Protein AF-0000000069811090 (afdb_homodimer)

pLDDT: mean 81.92, std 14.5, range [36.34, 95.56]

Organism: Juglans regia (NCBI:txid51240)

Structure (mmCIF, N/CA/C/O backbone):
data_AF-0000000069811090-model_v1
#
loop_
_entity.id
_entity.type
_entity.pdbx_description
1 polymer 'Uncharacterized protein LOC109021555'
#
loop_
_atom_site.group_PDB
_atom_site.id
_atom_site.type_symbol
_atom_site.label_atom_id
_atom_site.label_alt_id
_atom_site.label_comp_id
_atom_site.label_asym_id
_atom_site.label_entity_id
_atom_site.label_seq_id
_atom_site.pdbx_PDB_ins_code
_atom_site.Cartn_x
_atom_site.Cartn_y
_atom_site.Cartn_z
_atom_site.occupancy
_atom_site.B_iso_or_equiv
_atom_site.auth_seq_id
_atom_site.auth_comp_id
_atom_site.auth_asym_id
_atom_site.auth_atom_id
_atom_site.pdbx_PDB_model_num
ATOM 1 N N . MET A 1 1 ? 11.273 17.031 17.469 1 37.38 1 MET A N 1
ATOM 2 C CA . MET A 1 1 ? 10.062 16.688 16.719 1 37.38 1 MET A CA 1
ATOM 3 C C . MET A 1 1 ? 9.414 17.938 16.141 1 37.38 1 MET A C 1
ATOM 5 O O . MET A 1 1 ? 8.836 18.75 16.859 1 37.38 1 MET A O 1
ATOM 9 N N . GLY A 1 2 ? 10.078 18.656 15.32 1 42.47 2 GLY A N 1
ATOM 10 C CA . GLY A 1 2 ? 9.57 19.984 15.039 1 42.47 2 GLY A CA 1
ATOM 11 C C . GLY A 1 2 ? 8.422 19.984 14.047 1 42.47 2 GLY A C 1
ATOM 12 O O . GLY A 1 2 ? 8.352 19.109 13.172 1 42.47 2 GLY A O 1
ATOM 13 N N . VAL A 1 3 ? 7.211 20.234 14.508 1 43.16 3 VAL A N 1
ATOM 14 C CA . VAL A 1 3 ? 6.074 20.5 13.633 1 43.16 3 VAL A CA 1
ATOM 15 C C . VAL A 1 3 ? 6.336 21.781 12.836 1 43.16 3 VAL A C 1
ATOM 17 O O . VAL A 1 3 ? 6.633 22.828 13.406 1 43.16 3 VAL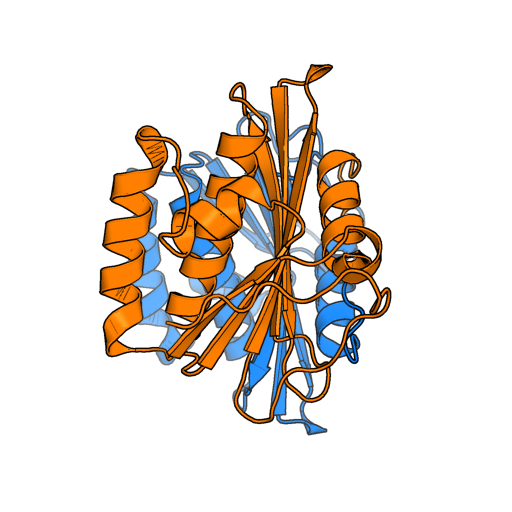 A O 1
ATOM 20 N N . ASN A 1 4 ? 6.867 21.734 11.719 1 48.44 4 ASN A N 1
ATOM 21 C CA . ASN A 1 4 ? 6.977 22.984 10.953 1 48.44 4 ASN A CA 1
ATOM 22 C C . ASN A 1 4 ? 5.738 23.219 10.102 1 48.44 4 ASN A C 1
ATOM 24 O O . ASN A 1 4 ? 5.355 22.359 9.297 1 48.44 4 ASN A O 1
ATOM 28 N N . VAL A 1 5 ? 4.809 24.047 10.516 1 43.69 5 VAL A N 1
ATOM 29 C CA . VAL A 1 5 ? 3.621 24.453 9.766 1 43.69 5 VAL A CA 1
ATOM 30 C C . VAL A 1 5 ? 4.031 25.328 8.578 1 43.69 5 VAL A C 1
ATOM 32 O O . VAL A 1 5 ? 4.641 26.375 8.758 1 43.69 5 VAL A O 1
ATOM 35 N N . LYS A 1 6 ? 4.262 24.734 7.422 1 52.69 6 LYS A N 1
ATOM 36 C CA . LYS A 1 6 ? 4.688 25.562 6.293 1 52.69 6 LYS A CA 1
ATOM 37 C C . LYS A 1 6 ? 3.549 26.453 5.805 1 52.69 6 LYS A C 1
ATOM 39 O O . LYS A 1 6 ? 2.375 26.094 5.926 1 52.69 6 LYS A O 1
ATOM 44 N N . ARG A 1 7 ? 3.818 27.703 5.379 1 49.06 7 ARG A N 1
ATOM 45 C CA . ARG A 1 7 ? 2.949 28.734 4.84 1 49.06 7 ARG A CA 1
ATOM 46 C C . ARG A 1 7 ? 2.367 28.312 3.494 1 49.06 7 ARG A C 1
ATOM 48 O O . ARG A 1 7 ? 2.9 27.438 2.828 1 49.06 7 ARG A O 1
ATOM 55 N N . ARG A 1 8 ? 1.146 28.906 2.984 1 49.28 8 ARG A N 1
ATOM 56 C CA . ARG A 1 8 ? 0.208 28.797 1.871 1 49.28 8 ARG A CA 1
ATOM 57 C C . ARG A 1 8 ? 0.946 28.625 0.547 1 49.28 8 ARG A C 1
ATOM 59 O O . ARG A 1 8 ? 0.328 28.359 -0.487 1 49.28 8 ARG A O 1
ATOM 66 N N . LYS A 1 9 ? 2.076 29.25 0.214 1 49.16 9 LYS A N 1
ATOM 67 C CA . LYS A 1 9 ? 2.48 29.641 -1.133 1 49.16 9 LYS A CA 1
ATOM 68 C C . LYS A 1 9 ? 2.967 28.438 -1.935 1 49.16 9 LYS A C 1
ATOM 70 O O . LYS A 1 9 ? 3.275 28.562 -3.121 1 49.16 9 LYS A O 1
ATOM 75 N N . ASP A 1 10 ? 3.34 27.359 -1.331 1 54.03 10 ASP A N 1
ATOM 76 C CA . ASP A 1 10 ? 4.055 26.438 -2.207 1 54.03 10 ASP A CA 1
ATOM 77 C C . ASP A 1 10 ? 3.125 25.359 -2.74 1 54.03 10 ASP A C 1
ATOM 79 O O . ASP A 1 10 ? 2.881 24.344 -2.066 1 54.03 10 ASP A O 1
ATOM 83 N N . THR A 1 11 ? 2.35 25.672 -3.852 1 64.94 11 THR A N 1
ATOM 84 C CA . THR A 1 11 ? 1.3 24.891 -4.496 1 64.94 11 THR A CA 1
ATOM 85 C C . THR A 1 11 ? 1.876 23.609 -5.113 1 64.94 11 THR A C 1
ATOM 87 O O . THR A 1 11 ? 1.133 22.688 -5.441 1 64.94 11 THR A O 1
ATOM 90 N N . LYS A 1 12 ? 3.307 23.469 -5.324 1 75.5 12 LYS A N 1
ATOM 91 C CA . LYS A 1 12 ? 3.879 22.297 -5.98 1 75.5 12 LYS A CA 1
ATOM 92 C C . LYS A 1 12 ? 4.691 21.453 -4.996 1 75.5 12 LYS A C 1
ATOM 94 O O . LYS A 1 12 ? 5.238 21.984 -4.027 1 75.5 12 LYS A O 1
ATOM 99 N N . TRP A 1 13 ? 4.676 20.219 -5.125 1 82.31 13 TRP A N 1
ATOM 100 C CA . TRP A 1 13 ? 5.469 19.312 -4.301 1 82.31 13 TRP A CA 1
ATOM 101 C C . TRP A 1 13 ? 6.945 19.688 -4.355 1 82.31 13 TRP A C 1
ATOM 103 O O . TRP A 1 13 ? 7.492 19.938 -5.434 1 82.31 13 TRP A O 1
ATOM 113 N N . LYS A 1 14 ? 7.625 19.734 -3.213 1 85.94 14 LYS A N 1
ATOM 114 C CA . LYS A 1 14 ? 9.062 19.953 -3.109 1 85.94 14 LYS A CA 1
ATOM 115 C C . LYS A 1 14 ? 9.773 18.734 -2.535 1 85.94 14 LYS A C 1
ATOM 117 O O . LYS A 1 14 ? 9.336 18.172 -1.53 1 85.94 14 LYS A O 1
ATOM 122 N N . PRO A 1 15 ? 10.867 18.344 -3.229 1 89.31 15 PRO A N 1
ATOM 123 C CA . PRO A 1 15 ? 11.609 17.203 -2.674 1 89.31 15 PRO A CA 1
ATOM 124 C C . PRO A 1 15 ? 12.148 17.484 -1.274 1 89.31 15 PRO A C 1
ATOM 126 O O . PRO A 1 15 ? 12.516 18.625 -0.964 1 89.31 15 PRO A O 1
ATOM 129 N N . PRO A 1 16 ? 12.141 16.484 -0.476 1 91.56 16 PRO A N 1
ATOM 130 C CA . PRO A 1 16 ? 12.789 16.641 0.831 1 91.56 16 PRO A CA 1
ATOM 131 C C . PRO A 1 16 ? 14.312 16.688 0.736 1 91.56 16 PRO A C 1
ATOM 133 O O . PRO A 1 16 ? 14.867 16.5 -0.349 1 91.56 16 PRO A O 1
ATOM 136 N N . ASP A 1 17 ? 14.969 16.984 1.87 1 91.19 17 ASP A N 1
ATOM 137 C CA . ASP A 1 17 ? 16.422 16.953 1.927 1 91.19 17 ASP A CA 1
ATOM 138 C C . ASP A 1 17 ? 16.953 15.531 1.712 1 91.19 17 ASP A C 1
ATOM 140 O O . ASP A 1 17 ? 16.203 14.555 1.896 1 91.19 17 ASP A O 1
ATOM 144 N N . GLU A 1 18 ? 18.203 15.492 1.24 1 91.25 18 GLU A N 1
ATOM 145 C CA . GLU A 1 18 ? 18.828 14.18 1.081 1 91.25 18 GLU A CA 1
ATOM 146 C C . GLU A 1 18 ? 18.781 13.391 2.385 1 91.25 18 GLU A C 1
ATOM 148 O O . GLU A 1 18 ? 19.047 13.938 3.459 1 91.25 18 GLU A O 1
ATOM 153 N N . GLY A 1 19 ? 18.438 12.117 2.314 1 89.06 19 GLY A N 1
ATOM 154 C CA . GLY A 1 19 ? 18.359 11.266 3.494 1 89.06 19 GLY A CA 1
ATOM 155 C C . GLY A 1 19 ? 17 11.312 4.172 1 89.06 19 GLY A C 1
ATOM 156 O O . GLY A 1 19 ? 16.781 10.648 5.188 1 89.06 19 GLY A O 1
ATOM 157 N N . VAL A 1 20 ? 16.094 12.109 3.561 1 90.81 20 VAL A N 1
ATOM 158 C CA . VAL A 1 20 ? 14.781 12.266 4.164 1 90.81 20 VAL A CA 1
ATOM 159 C C . VAL A 1 20 ? 13.719 11.664 3.248 1 90.81 20 VAL A C 1
ATOM 161 O O . VAL A 1 20 ? 13.766 11.852 2.029 1 90.81 20 VAL A O 1
ATOM 164 N N . THR A 1 21 ? 12.812 10.93 3.812 1 92.81 21 THR A N 1
ATOM 165 C CA . THR A 1 21 ? 11.633 10.445 3.105 1 92.81 21 THR A CA 1
ATOM 166 C C . THR A 1 21 ? 10.438 11.359 3.377 1 92.81 21 THR A C 1
ATOM 168 O O . THR A 1 21 ? 10.148 11.688 4.527 1 92.81 21 THR A O 1
ATOM 171 N N . LYS A 1 22 ? 9.852 11.82 2.283 1 93.56 22 LYS A N 1
ATOM 172 C CA . LYS A 1 22 ? 8.633 12.617 2.418 1 93.56 22 LYS A CA 1
ATOM 173 C C . LYS A 1 22 ? 7.395 11.781 2.115 1 93.56 22 LYS A C 1
ATOM 175 O O . LYS A 1 22 ? 7.301 11.156 1.058 1 93.56 22 LYS A O 1
ATOM 180 N N . VAL A 1 23 ? 6.488 11.75 3.061 1 94.69 23 VAL A N 1
ATOM 181 C CA . VAL A 1 23 ? 5.262 10.969 2.936 1 94.69 23 VAL A CA 1
ATOM 182 C C . VAL A 1 23 ? 4.059 11.906 2.869 1 94.69 23 VAL A C 1
ATOM 184 O O . VAL A 1 23 ? 3.764 12.617 3.834 1 94.69 23 VAL A O 1
ATOM 187 N N . ASN A 1 24 ? 3.346 11.938 1.735 1 95.19 24 ASN A N 1
ATOM 188 C CA . ASN A 1 24 ? 2.094 12.672 1.585 1 95.19 24 ASN A CA 1
ATOM 189 C C . ASN A 1 24 ? 0.884 11.773 1.842 1 95.19 24 ASN A C 1
ATOM 191 O O . ASN A 1 24 ? 0.836 10.641 1.369 1 95.19 24 ASN A O 1
ATOM 195 N N . PHE A 1 25 ? -0.012 12.281 2.613 1 95.44 25 PHE A N 1
ATOM 196 C CA . PHE A 1 25 ? -1.208 11.5 2.898 1 95.44 25 PHE A CA 1
ATOM 197 C C . PHE A 1 25 ? -2.465 12.336 2.689 1 95.44 25 PHE A C 1
ATOM 199 O O . PHE A 1 25 ? -2.434 13.555 2.83 1 95.44 25 PHE A O 1
ATOM 206 N N . ASP A 1 26 ? -3.533 11.734 2.285 1 94.5 26 ASP A N 1
ATOM 207 C CA . ASP A 1 26 ? -4.844 12.344 2.088 1 94.5 26 ASP A CA 1
ATOM 208 C C . ASP A 1 26 ? -5.965 11.336 2.32 1 94.5 26 ASP A C 1
ATOM 210 O O . ASP A 1 26 ? -5.73 10.125 2.293 1 94.5 26 ASP A O 1
ATOM 214 N N . THR A 1 27 ? -7.062 11.883 2.629 1 94.38 27 THR A N 1
ATOM 215 C CA . THR A 1 27 ? -8.242 11.078 2.928 1 94.38 27 THR A CA 1
ATOM 216 C C . THR A 1 27 ? -9.461 11.602 2.17 1 94.38 27 THR A C 1
ATOM 218 O O . THR A 1 27 ? -9.602 12.805 1.968 1 94.38 27 THR A O 1
ATOM 221 N N . ALA A 1 28 ? -10.227 10.688 1.652 1 90.88 28 ALA A N 1
ATOM 222 C CA . ALA A 1 28 ? -11.5 11.031 1.026 1 90.88 28 ALA A CA 1
ATOM 223 C C . ALA A 1 28 ? -12.656 10.289 1.685 1 90.88 28 ALA A C 1
ATOM 225 O O . ALA A 1 28 ? -12.602 9.07 1.851 1 90.88 28 ALA A O 1
ATOM 226 N N . ILE A 1 29 ? -13.625 11.047 2.053 1 88.75 29 ILE A N 1
ATOM 227 C CA . ILE A 1 29 ? -14.781 10.43 2.697 1 88.75 29 ILE A CA 1
ATOM 228 C C . ILE A 1 29 ? -15.922 10.281 1.687 1 88.75 29 ILE A C 1
ATOM 230 O O . ILE A 1 29 ? -16.25 11.234 0.977 1 88.75 29 ILE A O 1
ATOM 234 N N . ASP A 1 30 ? -16.391 9.078 1.606 1 86 30 ASP A N 1
ATOM 235 C CA . ASP A 1 30 ? -17.578 8.742 0.845 1 86 30 ASP A CA 1
ATOM 236 C C . ASP A 1 30 ? -18.766 8.477 1.772 1 86 30 ASP A C 1
ATOM 238 O O . ASP A 1 30 ? -19.094 7.324 2.055 1 86 30 ASP A O 1
ATOM 242 N N . LYS A 1 31 ? -19.453 9.555 2.176 1 85.5 31 LYS A N 1
ATOM 243 C CA . LYS A 1 31 ? -20.5 9.484 3.195 1 85.5 31 LYS A CA 1
ATOM 244 C C . LYS A 1 31 ? -21.672 8.625 2.73 1 85.5 31 LYS A C 1
ATOM 246 O O . LYS A 1 31 ? -22.125 7.742 3.463 1 85.5 31 LYS A O 1
ATOM 251 N N . PRO A 1 32 ? -22.109 8.797 1.478 1 85.56 32 PRO A N 1
ATOM 252 C CA . PRO A 1 32 ? -23.25 7.996 1.031 1 85.56 32 PRO A CA 1
ATOM 253 C C . PRO A 1 32 ? -23 6.496 1.121 1 85.56 32 PRO A C 1
ATOM 255 O O . PRO A 1 32 ? -23.922 5.723 1.399 1 85.56 32 PRO A O 1
ATOM 258 N N . ASN A 1 33 ? -21.797 6.059 0.936 1 86.25 33 ASN A N 1
ATOM 259 C CA . ASN A 1 33 ? -21.484 4.633 0.927 1 86.25 33 ASN A CA 1
ATOM 260 C C . ASN A 1 33 ? -20.797 4.199 2.221 1 86.25 33 ASN A C 1
ATOM 262 O O . ASN A 1 33 ? -20.344 3.062 2.336 1 86.25 33 ASN A O 1
ATOM 266 N N . ASN A 1 34 ? -20.688 5.098 3.172 1 89.19 34 ASN A N 1
ATOM 267 C CA . ASN A 1 34 ? -20.031 4.82 4.449 1 89.19 34 ASN A CA 1
ATOM 268 C C . ASN A 1 34 ? -18.625 4.25 4.254 1 89.19 34 ASN A C 1
ATOM 270 O O . ASN A 1 34 ? -18.297 3.215 4.832 1 89.19 34 ASN A O 1
ATOM 274 N N . LYS A 1 35 ? -17.891 4.98 3.395 1 89.25 35 LYS A N 1
ATOM 275 C CA . LYS A 1 35 ? -16.547 4.531 3.096 1 89.25 35 LYS A CA 1
ATOM 276 C C . LYS A 1 35 ? -15.539 5.676 3.227 1 89.25 35 LYS A C 1
ATOM 278 O O . LYS A 1 35 ? -15.914 6.848 3.17 1 89.25 35 LYS A O 1
ATOM 283 N N . VAL A 1 36 ? -14.359 5.27 3.479 1 91.19 36 VAL A N 1
ATOM 284 C CA . VAL A 1 36 ? -13.25 6.215 3.463 1 91.19 36 VAL A CA 1
ATOM 285 C C . VAL A 1 36 ? -12.125 5.676 2.58 1 91.19 36 VAL A C 1
ATOM 287 O O . VAL A 1 36 ? -11.875 4.469 2.551 1 91.19 36 VAL A O 1
ATOM 290 N N . GLY A 1 37 ? -11.648 6.551 1.816 1 91.56 37 GLY A N 1
ATOM 291 C CA . GLY A 1 37 ? -10.43 6.266 1.075 1 91.56 37 GLY A CA 1
ATOM 292 C C . GLY A 1 37 ? -9.195 6.906 1.685 1 91.56 37 GLY A C 1
ATOM 293 O O . GLY A 1 37 ? -9.258 8.039 2.172 1 91.56 37 GLY A O 1
ATOM 294 N N . LEU A 1 38 ? -8.148 6.117 1.723 1 93.31 38 LEU A N 1
ATOM 295 C CA . LEU A 1 38 ? -6.863 6.656 2.156 1 93.31 38 LEU A CA 1
ATOM 296 C C . LEU A 1 38 ? -5.84 6.602 1.025 1 93.31 38 LEU A C 1
ATOM 298 O O . LEU A 1 38 ? -5.797 5.629 0.268 1 93.31 38 LEU A O 1
ATOM 302 N N . GLY A 1 39 ? -5.051 7.621 0.899 1 92.94 39 GLY A N 1
ATOM 303 C CA . GLY A 1 39 ? -3.939 7.703 -0.033 1 92.94 39 GLY A CA 1
ATOM 304 C C . GLY A 1 39 ? -2.641 8.125 0.624 1 92.94 39 GLY A C 1
ATOM 305 O O . GLY A 1 39 ? -2.602 9.125 1.349 1 92.94 39 GLY A O 1
ATOM 306 N N . ILE A 1 40 ? -1.632 7.371 0.437 1 94 40 ILE A N 1
ATOM 307 C CA . ILE A 1 40 ? -0.308 7.621 0.998 1 94 40 ILE A CA 1
ATOM 308 C C . ILE A 1 40 ? 0.752 7.445 -0.087 1 94 40 ILE A C 1
ATOM 310 O O . ILE A 1 40 ? 0.744 6.457 -0.821 1 94 40 ILE A O 1
ATOM 314 N N . VAL A 1 41 ? 1.615 8.43 -0.213 1 93 41 VAL A N 1
ATOM 315 C CA . VAL A 1 41 ? 2.695 8.359 -1.191 1 93 41 VAL A CA 1
ATOM 316 C C . VAL A 1 41 ? 4.012 8.766 -0.536 1 93 41 VAL A C 1
ATOM 318 O O . VAL A 1 41 ? 4.105 9.828 0.079 1 93 41 VAL A O 1
ATOM 321 N N . ALA A 1 42 ? 4.984 7.953 -0.649 1 92.88 42 ALA A N 1
ATOM 322 C CA . ALA A 1 42 ? 6.309 8.242 -0.103 1 92.88 42 ALA A CA 1
ATOM 323 C C . ALA A 1 42 ? 7.348 8.359 -1.217 1 92.88 42 ALA A C 1
ATOM 325 O O . ALA A 1 42 ? 7.449 7.48 -2.076 1 92.88 42 ALA A O 1
ATOM 326 N N . ARG A 1 43 ? 8.102 9.453 -1.129 1 91.25 43 ARG A N 1
ATOM 327 C CA . ARG A 1 43 ? 9.156 9.695 -2.111 1 91.25 43 ARG A CA 1
ATOM 328 C C . ARG A 1 43 ? 10.445 10.148 -1.432 1 91.25 43 ARG A C 1
ATOM 330 O O . ARG A 1 43 ? 10.406 10.742 -0.353 1 91.25 43 ARG A O 1
ATOM 337 N N . ASN A 1 44 ? 11.516 9.852 -2.133 1 90.12 44 ASN A N 1
ATOM 338 C CA . ASN A 1 44 ? 12.805 10.297 -1.607 1 90.12 44 AS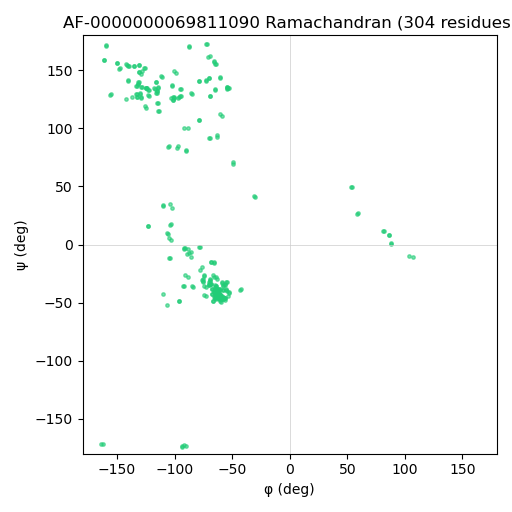N A CA 1
ATOM 339 C C . ASN A 1 44 ? 13.203 11.648 -2.184 1 90.12 44 ASN A C 1
ATOM 341 O O . ASN A 1 44 ? 12.406 12.305 -2.848 1 90.12 44 ASN A O 1
ATOM 345 N N . TYR A 1 45 ? 14.445 12.07 -1.853 1 90 45 TYR A N 1
ATOM 346 C CA . TYR A 1 45 ? 14.914 13.406 -2.195 1 90 45 TYR A CA 1
ATOM 347 C C . TYR A 1 45 ? 15.094 13.555 -3.701 1 90 45 TYR A C 1
ATOM 349 O O . TYR A 1 45 ? 15.164 14.672 -4.219 1 90 45 TYR A O 1
ATOM 357 N N . LYS A 1 46 ? 15.125 12.477 -4.438 1 88.19 46 LYS A N 1
ATOM 358 C CA . LYS A 1 46 ? 15.227 12.531 -5.895 1 88.19 46 LYS A CA 1
ATOM 359 C C . LYS A 1 46 ? 13.844 12.523 -6.543 1 88.19 46 LYS A C 1
ATOM 361 O O . LYS A 1 46 ? 13.727 12.586 -7.766 1 88.19 46 LYS A O 1
ATOM 366 N N . GLY A 1 47 ? 12.836 12.406 -5.727 1 87.75 47 GLY A N 1
ATOM 367 C CA . GLY A 1 47 ? 11.477 12.336 -6.234 1 87.75 47 GLY A CA 1
ATOM 368 C C . GLY A 1 47 ? 11.055 10.93 -6.613 1 87.75 47 GLY A C 1
ATOM 369 O O . GLY A 1 47 ? 9.984 10.742 -7.207 1 87.75 47 GLY A O 1
ATOM 370 N N . GLU A 1 48 ? 11.867 9.945 -6.297 1 86.81 48 GLU A N 1
ATOM 371 C CA . GLU A 1 48 ? 11.562 8.555 -6.625 1 86.81 48 GLU A CA 1
ATOM 372 C C . GLU A 1 48 ? 10.555 7.965 -5.637 1 86.81 48 GLU A C 1
ATOM 374 O O . GLU A 1 48 ? 10.633 8.227 -4.434 1 86.81 48 GLU A O 1
ATOM 379 N N . LEU A 1 49 ? 9.68 7.195 -6.199 1 88.94 49 LEU A N 1
ATOM 380 C CA . LEU A 1 49 ? 8.68 6.531 -5.371 1 88.94 49 LEU A CA 1
ATOM 381 C C . LEU A 1 49 ? 9.32 5.461 -4.496 1 88.94 49 LEU A C 1
ATOM 383 O O . LEU A 1 49 ? 10.062 4.609 -4.992 1 88.94 49 LEU A O 1
ATOM 387 N N . LEU A 1 50 ? 9.039 5.566 -3.299 1 89.5 50 LEU A N 1
ATOM 388 C CA . LEU A 1 50 ? 9.414 4.492 -2.383 1 89.5 50 LEU A CA 1
ATOM 389 C C . LEU A 1 50 ? 8.25 3.533 -2.164 1 89.5 50 LEU A C 1
ATOM 391 O O . LEU A 1 50 ? 8.406 2.318 -2.312 1 89.5 50 LEU A O 1
ATOM 395 N N . PHE A 1 51 ? 7.086 4.082 -1.879 1 90.5 51 PHE A N 1
ATOM 396 C CA . PHE A 1 51 ? 5.867 3.283 -1.829 1 90.5 51 PHE A CA 1
ATOM 397 C C . PHE A 1 51 ? 4.633 4.172 -1.933 1 90.5 51 PHE A C 1
ATOM 399 O O . PHE A 1 51 ? 4.707 5.379 -1.684 1 90.5 51 PHE A O 1
ATOM 406 N N . SER A 1 52 ? 3.574 3.621 -2.301 1 91.44 52 SER A N 1
ATOM 407 C CA . SER A 1 52 ? 2.248 4.23 -2.262 1 91.44 52 SER A CA 1
ATOM 408 C C . SER A 1 52 ? 1.189 3.221 -1.833 1 91.44 52 SER A C 1
ATOM 410 O O . SER A 1 52 ? 1.288 2.035 -2.154 1 91.44 52 SER A O 1
ATOM 412 N N . LEU A 1 53 ? 0.342 3.67 -1.098 1 91.44 53 LEU A N 1
ATOM 413 C CA . LEU A 1 53 ? -0.782 2.863 -0.634 1 91.44 53 LEU A CA 1
ATOM 414 C C . LEU A 1 53 ? -2.102 3.594 -0.857 1 91.44 53 LEU A C 1
ATOM 416 O O . LEU A 1 53 ? -2.205 4.793 -0.6 1 91.44 53 LEU A O 1
ATOM 420 N N . CYS A 1 54 ? -2.979 2.93 -1.428 1 91.06 54 CYS A N 1
ATOM 421 C CA . CYS A 1 54 ? -4.371 3.361 -1.516 1 91.06 54 CYS A CA 1
ATOM 422 C C . CYS A 1 54 ? -5.309 2.293 -0.966 1 91.06 54 CYS A C 1
ATOM 424 O O . CYS A 1 54 ? -5.121 1.103 -1.228 1 91.06 54 CYS A O 1
ATOM 426 N N . ALA A 1 55 ? -6.246 2.721 -0.178 1 90.44 55 ALA A N 1
ATOM 427 C CA . ALA A 1 55 ? -7.16 1.747 0.415 1 90.44 55 ALA A CA 1
ATOM 428 C C . ALA A 1 55 ? -8.555 2.344 0.606 1 90.44 55 ALA A C 1
ATOM 430 O O . ALA A 1 55 ? -8.703 3.564 0.699 1 90.44 55 ALA A O 1
ATOM 431 N N . SER A 1 56 ? -9.492 1.509 0.562 1 89.44 56 SER A N 1
ATOM 432 C CA . SER A 1 56 ? -10.875 1.847 0.878 1 89.44 56 SER A CA 1
ATOM 433 C C . SER A 1 56 ? -11.422 0.964 1.996 1 89.44 56 SER A C 1
ATOM 435 O O . SER A 1 56 ? -11.203 -0.25 1.997 1 89.44 56 SER A O 1
ATOM 437 N N . LYS A 1 57 ? -12.078 1.606 2.977 1 86.56 57 LYS A N 1
ATOM 438 C CA . LYS A 1 57 ? -12.633 0.87 4.109 1 86.56 57 LYS A CA 1
ATOM 439 C C . LYS A 1 57 ? -14 1.417 4.508 1 86.56 57 LYS A C 1
ATOM 441 O O . LYS 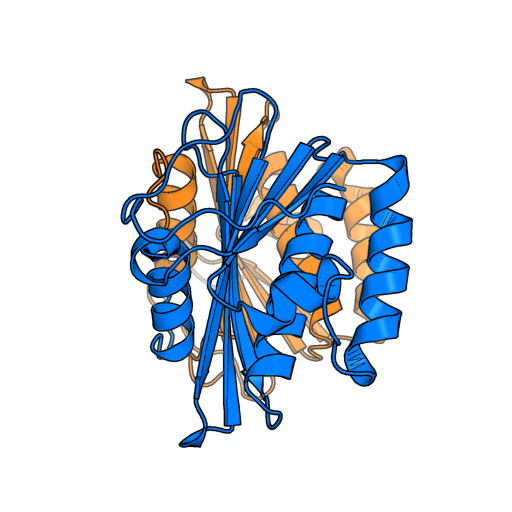A 1 57 ? -14.312 2.578 4.238 1 86.56 57 LYS A O 1
ATOM 446 N N . MET A 1 58 ? -14.688 0.5 5.07 1 88.06 58 MET A N 1
ATOM 447 C CA . MET A 1 58 ? -15.914 0.983 5.688 1 88.06 58 MET A CA 1
ATOM 448 C C . MET A 1 58 ? -15.609 1.927 6.848 1 88.06 58 MET A C 1
ATOM 450 O O . MET A 1 58 ? -14.68 1.687 7.621 1 88.06 58 MET A O 1
ATOM 454 N N . PHE A 1 59 ? -16.328 3.037 6.828 1 90.5 59 PHE A N 1
ATOM 455 C CA . PHE A 1 59 ? -16.047 4.066 7.816 1 90.5 59 PHE A CA 1
ATOM 456 C C . PHE A 1 59 ? -17.281 4.938 8.062 1 90.5 59 PHE A C 1
ATOM 458 O O . PHE A 1 59 ? -17.938 5.367 7.117 1 90.5 59 PHE A O 1
ATOM 465 N N . SER A 1 60 ? -17.625 5.109 9.375 1 88.56 60 SER A N 1
ATOM 466 C CA . SER A 1 60 ? -18.781 5.934 9.727 1 88.56 60 SER A CA 1
ATOM 467 C C . SER A 1 60 ? -18.391 7.059 10.672 1 88.56 60 SER A C 1
ATOM 469 O O . SER A 1 60 ? -19.25 7.719 11.25 1 88.56 60 SER A O 1
ATOM 471 N N . GLY A 1 61 ? -17.156 7.426 10.852 1 87.38 61 GLY A N 1
ATOM 472 C CA . GLY A 1 61 ? -16.719 8.477 11.75 1 87.38 61 GLY A CA 1
ATOM 473 C C . GLY A 1 61 ? -16.625 9.836 11.086 1 87.38 61 GLY A C 1
ATOM 474 O O . GLY A 1 61 ? -17.203 10.047 10.016 1 87.38 61 GLY A O 1
ATOM 475 N N . ASN A 1 62 ? -16.125 10.742 11.742 1 88.19 62 ASN A N 1
ATOM 476 C CA . ASN A 1 62 ? -15.977 12.086 11.203 1 88.19 62 ASN A CA 1
ATOM 477 C C . ASN A 1 62 ? -14.664 12.25 10.445 1 88.19 62 ASN A C 1
ATOM 479 O O . ASN A 1 62 ? -13.828 11.344 10.438 1 88.19 62 ASN A O 1
ATOM 483 N N . SER A 1 63 ? -14.547 13.383 9.758 1 88.62 63 SER A N 1
ATOM 484 C CA . SER A 1 63 ? -13.414 13.641 8.875 1 88.62 63 SER A CA 1
ATOM 485 C C . SER A 1 63 ? -12.102 13.672 9.648 1 88.62 63 SER A C 1
ATOM 487 O O . SER A 1 63 ? -11.086 13.148 9.18 1 88.62 63 SER A O 1
ATOM 489 N N . ASP A 1 64 ? -12.109 14.234 10.867 1 89.69 64 ASP A N 1
ATOM 490 C CA . ASP A 1 64 ? -10.891 14.328 11.664 1 89.69 64 ASP A CA 1
ATOM 491 C C . ASP A 1 64 ? -10.375 12.938 12.031 1 89.69 64 ASP A C 1
ATOM 493 O O . ASP A 1 64 ? -9.164 12.688 11.977 1 89.69 64 ASP A O 1
ATOM 497 N N . LEU A 1 65 ? -11.297 12.156 12.406 1 90.94 65 LEU A N 1
ATOM 498 C CA . LEU A 1 65 ? -10.914 10.789 12.75 1 90.94 65 LEU A CA 1
ATOM 499 C C . LEU A 1 65 ? -10.336 10.07 11.547 1 90.94 65 LEU A C 1
ATOM 501 O O . LEU A 1 65 ? -9.312 9.391 11.656 1 90.94 65 LEU A O 1
ATOM 505 N N . ALA A 1 66 ? -10.938 10.164 10.383 1 92.31 66 ALA A N 1
ATOM 506 C CA . ALA A 1 66 ? -10.461 9.531 9.156 1 92.31 66 ALA A CA 1
ATOM 507 C C . ALA A 1 66 ? -9.047 10 8.812 1 92.31 66 ALA A C 1
ATOM 509 O O . ALA A 1 66 ? -8.188 9.195 8.445 1 92.31 66 ALA A O 1
ATOM 510 N N . GLU A 1 67 ? -8.836 11.273 8.906 1 93.06 67 GLU A N 1
ATOM 511 C CA . GLU A 1 67 ? -7.52 11.852 8.633 1 93.06 67 GLU A CA 1
ATOM 512 C C . GLU A 1 67 ? -6.477 11.336 9.625 1 93.06 67 GLU A C 1
ATOM 514 O O . GLU A 1 67 ? -5.344 11.039 9.242 1 93.06 67 GLU A O 1
ATOM 519 N N . ALA A 1 68 ? -6.875 11.273 10.875 1 93.62 68 ALA A N 1
ATOM 520 C CA . ALA A 1 68 ? -5.965 10.758 11.898 1 93.62 68 ALA A CA 1
ATOM 521 C C . ALA A 1 68 ? -5.578 9.312 11.609 1 93.62 68 ALA A C 1
ATOM 523 O O . ALA A 1 68 ? -4.406 8.938 11.734 1 93.62 68 ALA A O 1
ATOM 524 N N . ILE A 1 69 ? -6.535 8.547 11.25 1 92.38 69 ILE A N 1
ATOM 525 C CA . ILE A 1 69 ? -6.293 7.152 10.914 1 92.38 69 ILE A CA 1
ATOM 526 C C . ILE A 1 69 ? -5.332 7.07 9.727 1 92.38 69 ILE A C 1
ATOM 528 O O . ILE A 1 69 ? -4.41 6.25 9.719 1 92.38 69 ILE A O 1
ATOM 532 N N . THR A 1 70 ? -5.574 7.879 8.742 1 94.38 70 THR A N 1
ATOM 533 C CA . THR A 1 70 ? -4.727 7.883 7.551 1 94.38 70 THR A CA 1
ATOM 534 C C . THR A 1 70 ? -3.289 8.242 7.914 1 94.38 70 THR A C 1
ATOM 536 O O . THR A 1 70 ? -2.346 7.594 7.461 1 94.38 70 THR A O 1
ATOM 539 N N . LEU A 1 71 ? -3.088 9.281 8.703 1 94.75 71 LEU A N 1
ATOM 540 C CA . LEU A 1 71 ? -1.754 9.664 9.164 1 94.75 71 LEU A CA 1
ATOM 541 C C . LEU A 1 71 ? -1.114 8.539 9.969 1 94.75 71 LEU A C 1
ATOM 543 O O . LEU A 1 71 ? 0.065 8.227 9.781 1 94.75 71 LEU A O 1
ATOM 547 N N . TRP A 1 72 ? -1.881 7.961 10.82 1 92.62 72 TRP A N 1
ATOM 548 C CA . TRP A 1 72 ? -1.373 6.836 11.602 1 92.62 72 TRP A CA 1
ATOM 549 C C . TRP A 1 72 ? -0.891 5.715 10.688 1 92.62 72 TRP A C 1
ATOM 551 O O . TRP A 1 72 ? 0.178 5.141 10.906 1 92.62 72 TRP A O 1
ATOM 561 N N . ARG A 1 73 ? -1.685 5.379 9.703 1 91.56 73 ARG A N 1
ATOM 562 C CA . ARG A 1 73 ? -1.31 4.332 8.758 1 91.56 73 ARG A CA 1
ATOM 563 C C . ARG A 1 73 ? -0.016 4.691 8.031 1 91.56 73 ARG A C 1
ATOM 565 O O . ARG A 1 73 ? 0.833 3.826 7.805 1 91.56 73 ARG A O 1
ATOM 572 N N . ALA A 1 74 ? 0.084 5.902 7.617 1 93.44 74 ALA A N 1
ATOM 573 C CA . ALA A 1 74 ? 1.315 6.367 6.984 1 93.44 74 ALA A CA 1
ATOM 574 C C . ALA A 1 74 ? 2.52 6.145 7.895 1 93.44 74 ALA A C 1
ATOM 576 O O . ALA A 1 74 ? 3.561 5.656 7.449 1 93.44 74 ALA A O 1
ATOM 577 N N . MET A 1 75 ? 2.381 6.504 9.148 1 91.06 75 MET A N 1
ATOM 578 C CA . MET A 1 75 ? 3.457 6.332 10.117 1 91.06 75 MET A CA 1
ATOM 579 C C . MET A 1 75 ? 3.791 4.855 10.305 1 91.06 75 MET A C 1
ATOM 581 O O . MET A 1 75 ? 4.961 4.484 10.398 1 91.06 75 MET A O 1
ATOM 585 N N . ASP A 1 76 ? 2.777 4.105 10.328 1 87.44 76 ASP A N 1
ATOM 586 C CA . ASP A 1 76 ? 2.949 2.666 10.492 1 87.44 76 ASP A CA 1
ATOM 587 C C . ASP A 1 76 ? 3.762 2.072 9.344 1 87.44 76 ASP A C 1
ATOM 589 O O . ASP A 1 76 ? 4.633 1.229 9.562 1 87.44 76 ASP A O 1
ATOM 593 N N . LEU A 1 77 ? 3.52 2.484 8.133 1 87.44 77 LEU A N 1
ATOM 594 C CA . LEU A 1 77 ? 4.203 1.986 6.945 1 87.44 77 LEU A CA 1
ATOM 595 C C . LEU A 1 77 ? 5.688 2.336 6.984 1 87.44 77 LEU A C 1
ATOM 597 O O . LEU A 1 77 ? 6.523 1.552 6.531 1 87.44 77 LEU A O 1
ATOM 601 N N . VAL A 1 78 ? 6 3.416 7.488 1 87.94 78 VAL A N 1
ATOM 602 C CA . VAL A 1 78 ? 7.387 3.871 7.523 1 87.94 78 VAL A CA 1
ATOM 603 C C . VAL A 1 78 ? 8.172 3.062 8.555 1 87.94 78 VAL A C 1
ATOM 605 O O . VAL A 1 78 ? 9.359 2.807 8.375 1 87.94 78 VAL A O 1
ATOM 608 N N . VAL A 1 79 ? 7.562 2.738 9.617 1 80.06 79 VAL A N 1
ATOM 609 C CA . VAL A 1 79 ? 8.211 1.927 10.641 1 80.06 79 VAL A CA 1
ATOM 610 C C . VAL A 1 79 ? 8.695 0.614 10.031 1 80.06 79 VAL A C 1
ATOM 612 O O . VAL A 1 79 ? 9.789 0.141 10.352 1 80.06 79 VAL A O 1
ATOM 615 N N . GLU A 1 80 ? 7.961 0.11 9.109 1 69.62 80 GLU A N 1
ATOM 616 C CA . GLU A 1 80 ? 8.289 -1.158 8.469 1 69.62 80 GLU A CA 1
ATOM 617 C C . GLU A 1 80 ? 9.461 -1.002 7.504 1 69.62 80 GLU A C 1
ATOM 619 O O . GLU A 1 80 ? 10.227 -1.947 7.293 1 69.62 80 GLU A O 1
ATOM 624 N N . LEU A 1 81 ? 9.727 0.205 6.906 1 68.19 81 LEU A N 1
ATOM 625 C CA . LEU A 1 81 ? 10.742 0.443 5.891 1 68.19 81 LEU A CA 1
ATOM 626 C C . LEU A 1 81 ? 12.062 0.853 6.531 1 68.19 81 LEU A C 1
ATOM 628 O O . LEU A 1 81 ? 13.102 0.879 5.859 1 68.19 81 LEU A O 1
ATOM 632 N N . ASP A 1 82 ? 12.133 1.002 7.762 1 65 82 ASP A N 1
ATOM 633 C CA . ASP A 1 82 ? 13.328 1.344 8.531 1 65 82 ASP A CA 1
ATOM 634 C C . ASP A 1 82 ? 13.914 2.678 8.078 1 65 82 ASP A C 1
ATOM 636 O O . ASP A 1 82 ? 15.133 2.857 8.078 1 65 82 ASP A O 1
ATOM 640 N N . ASP A 1 83 ? 13.094 3.5 7.574 1 69.44 83 ASP A N 1
ATOM 641 C CA . ASP A 1 83 ? 13.609 4.812 7.195 1 69.44 83 ASP A CA 1
ATOM 642 C C . ASP A 1 83 ? 13.906 5.664 8.43 1 69.44 83 ASP A C 1
ATOM 644 O O . ASP A 1 83 ? 13.148 5.641 9.398 1 69.44 83 ASP A O 1
ATOM 648 N N . ARG A 1 84 ? 14.977 6.367 8.344 1 72.94 84 ARG A N 1
ATOM 649 C CA . ARG A 1 84 ? 15.484 7.035 9.531 1 72.94 84 ARG A CA 1
ATOM 650 C C . ARG A 1 84 ? 14.945 8.461 9.633 1 72.94 84 ARG A C 1
ATOM 652 O O . ARG A 1 84 ? 14.844 9.016 10.727 1 72.94 84 ARG A O 1
ATOM 659 N N . ASN A 1 85 ? 14.758 9.172 8.594 1 88.62 85 ASN A N 1
ATOM 660 C CA . ASN A 1 85 ? 14.25 10.539 8.594 1 88.62 85 ASN A CA 1
ATOM 661 C C . ASN A 1 85 ? 13.016 10.68 7.703 1 88.62 85 ASN A C 1
ATOM 663 O O . ASN A 1 85 ? 13.094 10.461 6.488 1 88.62 85 ASN A O 1
ATOM 667 N N . VAL A 1 86 ? 11.938 11.039 8.414 1 92.25 86 VAL A N 1
ATOM 668 C CA . VAL A 1 86 ? 10.688 11.055 7.652 1 92.25 86 VAL A CA 1
ATOM 669 C C . VAL A 1 86 ? 9.93 12.344 7.922 1 92.25 86 VAL A C 1
ATOM 671 O O . VAL A 1 86 ? 9.875 12.812 9.062 1 92.25 86 VAL A O 1
ATOM 674 N N . VAL A 1 87 ? 9.398 12.938 6.875 1 92.88 87 VAL A N 1
ATOM 675 C CA . VAL A 1 87 ? 8.484 14.062 6.984 1 92.88 87 VAL A CA 1
ATOM 676 C C . VAL A 1 87 ? 7.105 13.656 6.465 1 92.88 87 VAL A C 1
ATOM 678 O O . VAL A 1 87 ? 6.977 13.203 5.324 1 92.88 87 VAL A O 1
ATOM 681 N N . PHE A 1 88 ? 6.137 13.766 7.309 1 94.38 88 PHE A N 1
ATOM 682 C CA . PHE A 1 88 ? 4.758 13.539 6.898 1 94.38 88 PHE A CA 1
ATOM 683 C C . PHE A 1 88 ? 4.078 14.852 6.531 1 94.38 88 PHE A C 1
ATOM 685 O O . PHE A 1 88 ? 4.094 15.805 7.312 1 94.38 88 PHE A O 1
ATOM 692 N N . GLU A 1 89 ? 3.465 14.914 5.344 1 94.5 89 GLU A N 1
ATOM 693 C CA . GLU A 1 89 ? 2.762 16.109 4.895 1 94.5 89 GLU A CA 1
ATOM 694 C C . GLU A 1 89 ? 1.316 15.797 4.52 1 94.5 89 GLU A C 1
ATOM 696 O O . GLU A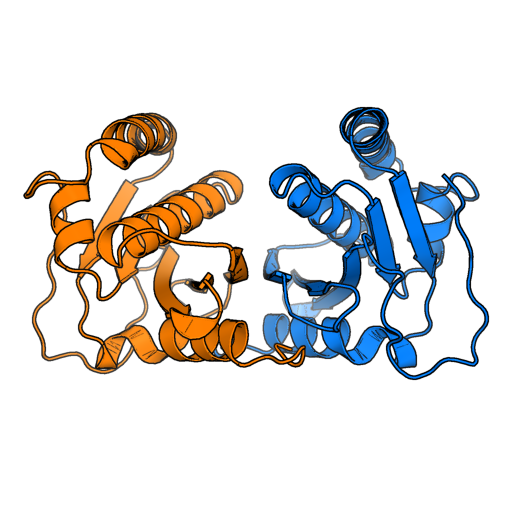 1 89 ? 1.041 14.773 3.895 1 94.5 89 GLU A O 1
ATOM 701 N N . GLY A 1 90 ? 0.434 16.594 4.949 1 94.5 90 GLY A N 1
ATOM 702 C CA . GLY A 1 90 ? -0.979 16.5 4.617 1 94.5 90 GLY A CA 1
ATOM 703 C C . GLY A 1 90 ? -1.733 17.797 4.824 1 94.5 90 GLY A C 1
ATOM 704 O O . GLY A 1 90 ? -1.186 18.75 5.367 1 94.5 90 GLY A O 1
ATOM 705 N N . ASP A 1 91 ? -2.99 17.859 4.383 1 92.38 91 ASP A N 1
ATOM 706 C CA . ASP A 1 91 ? -3.752 19.094 4.484 1 92.38 91 ASP A CA 1
ATOM 707 C C . ASP A 1 91 ? -4.766 19.031 5.625 1 92.38 91 ASP A C 1
ATOM 709 O O . ASP A 1 91 ? -5.691 19.844 5.691 1 92.38 91 ASP A O 1
ATOM 713 N N . ALA A 1 92 ? -4.617 18.109 6.531 1 92.25 92 ALA A N 1
ATOM 714 C CA . ALA A 1 92 ? -5.441 17.969 7.73 1 92.25 92 ALA A CA 1
ATOM 715 C C . ALA A 1 92 ? -4.852 18.766 8.891 1 92.25 92 ALA A C 1
ATOM 717 O O . ALA A 1 92 ? -4.305 18.188 9.836 1 92.25 92 ALA A O 1
ATOM 718 N N . GLU A 1 93 ? -5.121 20.047 8.891 1 90.75 93 GLU A N 1
ATOM 719 C CA . GLU A 1 93 ? -4.449 20.969 9.805 1 90.75 93 GLU A CA 1
ATOM 720 C C . GLU A 1 93 ? -4.711 20.594 11.258 1 90.75 93 GLU A C 1
ATOM 722 O O . GLU A 1 93 ? -3.783 20.531 12.062 1 90.75 93 GLU A O 1
ATOM 727 N N . ARG A 1 94 ? -5.906 20.312 11.555 1 89.75 94 ARG A N 1
ATOM 728 C CA . ARG A 1 94 ? -6.27 20.031 12.945 1 89.75 94 ARG A CA 1
ATOM 729 C C . ARG A 1 94 ? -5.582 18.766 13.438 1 89.75 94 ARG A C 1
ATOM 731 O O . ARG A 1 94 ? -5.047 18.734 14.547 1 89.75 94 ARG A O 1
ATOM 738 N N . VAL A 1 95 ? -5.531 17.781 12.625 1 91.69 95 VAL A N 1
ATOM 739 C CA . VAL A 1 95 ? -4.918 16.5 12.984 1 91.69 95 VAL A CA 1
ATOM 740 C C . VAL A 1 95 ? -3.412 16.688 13.148 1 91.69 95 VAL A C 1
ATOM 742 O O . VAL A 1 95 ? -2.826 16.203 14.125 1 91.69 95 VAL A O 1
ATOM 745 N N . ILE A 1 96 ? -2.842 17.406 12.266 1 91.81 96 ILE A N 1
ATOM 746 C CA . ILE A 1 96 ? -1.398 17.625 12.258 1 91.81 96 ILE A CA 1
ATOM 747 C C . ILE A 1 96 ? -0.984 18.406 13.5 1 91.81 96 ILE A C 1
ATOM 749 O O . ILE A 1 96 ? -0.019 18.047 14.18 1 91.81 96 ILE A O 1
ATOM 753 N N . LYS A 1 97 ? -1.714 19.438 13.789 1 88.88 97 LYS A N 1
ATOM 754 C CA . LYS A 1 97 ? -1.429 20.219 14.992 1 88.88 97 LYS A CA 1
ATOM 755 C C . LYS A 1 97 ? -1.566 19.359 16.25 1 88.88 97 LYS A C 1
ATOM 757 O O . LYS A 1 97 ? -0.756 19.469 17.172 1 88.88 97 LYS A O 1
ATOM 762 N N . GLY A 1 98 ? -2.525 18.516 16.25 1 87.25 98 GLY A N 1
ATOM 763 C CA . GLY A 1 98 ? -2.727 17.625 17.391 1 87.25 98 GLY A CA 1
ATOM 764 C C . GLY A 1 98 ? -1.574 16.656 17.594 1 87.25 98 GLY A C 1
ATOM 765 O O . GLY A 1 98 ? -1.09 16.5 18.719 1 87.25 98 GLY A O 1
ATOM 766 N N . VAL A 1 99 ? -1.152 16.094 16.578 1 87.25 99 VAL A N 1
ATOM 767 C CA . VAL A 1 99 ? -0.069 15.109 16.641 1 87.25 99 VAL A CA 1
ATOM 768 C C . VAL A 1 99 ? 1.24 15.812 17 1 87.25 99 VAL A C 1
ATOM 770 O O . VAL A 1 99 ? 2.096 15.234 17.672 1 87.25 99 VAL A O 1
ATOM 773 N N . ALA A 1 100 ? 1.365 17.031 16.594 1 83.62 100 ALA A N 1
ATOM 774 C CA . ALA A 1 100 ? 2.561 17.812 16.891 1 83.62 100 ALA A CA 1
ATOM 775 C C . ALA A 1 100 ? 2.533 18.328 18.328 1 83.62 100 ALA A C 1
ATOM 777 O O . ALA A 1 100 ? 3.486 18.969 18.781 1 83.62 100 ALA A O 1
ATOM 778 N N . GLY A 1 101 ? 1.463 18.031 19.016 1 81.81 101 GLY A N 1
ATOM 779 C CA . GLY A 1 101 ? 1.348 18.484 20.391 1 81.81 101 GLY A CA 1
ATOM 780 C C . GLY A 1 101 ? 0.885 19.922 20.5 1 81.81 101 GLY A C 1
ATOM 781 O O . GLY A 1 101 ? 1.061 20.562 21.547 1 81.81 101 GLY A O 1
ATOM 782 N N . LYS A 1 102 ? 0.438 20.5 19.438 1 81.12 102 LYS A N 1
ATOM 783 C CA . LYS A 1 102 ? 0.017 21.891 19.406 1 81.12 102 LYS A CA 1
ATOM 784 C C . LYS A 1 102 ? -1.503 22.016 19.344 1 81.12 102 LYS A C 1
ATOM 786 O O . LYS A 1 102 ? -2.035 23.062 18.969 1 81.12 102 LYS A O 1
ATOM 791 N N . GLY A 1 103 ? -2.141 20.969 19.5 1 81.56 103 GLY A N 1
ATOM 792 C CA . GLY A 1 103 ? -3.592 20.922 19.469 1 81.56 103 GLY A CA 1
ATOM 793 C C . GLY A 1 103 ? -4.156 19.656 20.094 1 81.56 103 GLY A C 1
ATOM 794 O O . GLY A 1 103 ? -3.441 18.938 20.797 1 81.56 103 GLY A O 1
ATOM 795 N N . ILE A 1 104 ? -5.449 19.531 19.906 1 77.31 104 ILE A N 1
ATOM 796 C CA . ILE A 1 104 ? -6.137 18.391 20.5 1 77.31 104 ILE A CA 1
ATOM 797 C C . ILE A 1 104 ? -6.41 17.344 19.422 1 77.31 104 ILE A C 1
ATOM 799 O O . ILE A 1 104 ? -6.875 17.656 18.328 1 77.31 104 ILE A O 1
ATOM 803 N N . ILE A 1 105 ? -5.953 16.172 19.75 1 77.25 105 ILE A N 1
ATOM 804 C CA . ILE A 1 105 ? -6.301 15.039 18.906 1 77.25 105 ILE A CA 1
ATOM 805 C C . ILE A 1 105 ? -7.473 14.273 19.531 1 77.25 105 ILE A C 1
ATOM 807 O O . ILE A 1 105 ? -7.668 14.305 20.734 1 77.25 105 ILE A O 1
ATOM 811 N N . CYS A 1 106 ? -8.266 13.734 18.656 1 76.81 106 CYS A N 1
ATOM 812 C CA . CYS A 1 106 ? -9.375 12.922 19.156 1 76.81 106 CYS A CA 1
ATOM 813 C C . CYS A 1 106 ? -8.875 11.859 20.125 1 76.81 106 CYS A C 1
ATOM 815 O O . CYS A 1 106 ? -7.844 11.227 19.891 1 76.81 106 CYS A O 1
ATOM 817 N N . ALA A 1 107 ? -9.602 11.742 21.234 1 76.5 107 ALA A N 1
ATOM 818 C CA . ALA A 1 107 ? -9.227 10.859 22.328 1 76.5 107 ALA A CA 1
ATOM 819 C C . ALA A 1 107 ? -9.016 9.43 21.828 1 76.5 107 ALA A C 1
ATOM 821 O O . ALA A 1 107 ? -8.102 8.734 22.281 1 76.5 107 ALA A O 1
ATOM 822 N N . LEU A 1 108 ? -9.797 9.094 20.812 1 79.25 108 LEU A N 1
ATOM 823 C CA . LEU A 1 108 ? -9.758 7.73 20.297 1 79.25 108 LEU A CA 1
ATOM 824 C C . LEU A 1 108 ? -8.406 7.43 19.656 1 79.25 108 LEU A C 1
ATOM 826 O O . LEU A 1 108 ? -7.953 6.285 19.656 1 79.25 108 LEU A O 1
ATOM 830 N N . MET A 1 109 ? -7.805 8.516 19.203 1 85.19 109 MET A N 1
ATOM 831 C CA . MET A 1 109 ? -6.562 8.289 18.469 1 85.19 109 MET A CA 1
ATOM 832 C C . MET A 1 109 ? -5.352 8.664 19.312 1 85.19 109 MET A C 1
ATOM 834 O O . MET A 1 109 ? -4.219 8.305 18.984 1 85.19 109 MET A O 1
ATOM 838 N N . ALA A 1 110 ? -5.586 9.32 20.406 1 84 110 ALA A N 1
ATOM 839 C CA . ALA A 1 110 ? -4.492 9.836 21.234 1 84 110 ALA A CA 1
ATOM 840 C C . ALA A 1 110 ? -3.549 8.711 21.641 1 84 110 ALA A C 1
ATOM 842 O O . ALA A 1 110 ? -2.33 8.836 21.516 1 84 110 ALA A O 1
ATOM 843 N N . GLN A 1 111 ? -4.117 7.633 22.109 1 85.56 111 GLN A N 1
ATOM 844 C CA . GLN A 1 111 ? -3.289 6.523 22.562 1 85.56 111 GLN A CA 1
ATOM 845 C C . GLN A 1 111 ? -2.5 5.918 21.406 1 85.56 111 GLN A C 1
ATOM 847 O O . GLN A 1 111 ? -1.345 5.52 21.578 1 85.56 111 GLN A O 1
ATOM 852 N N . PHE A 1 112 ? -3.1 5.832 20.281 1 84.69 112 PHE A N 1
ATOM 853 C CA . PHE A 1 112 ? -2.438 5.258 19.109 1 84.69 112 PHE A CA 1
ATOM 854 C C . PHE A 1 112 ? -1.242 6.109 18.703 1 84.69 112 PHE A C 1
ATOM 856 O O . PHE A 1 112 ? -0.179 5.574 18.375 1 84.69 112 PHE A O 1
ATOM 863 N N . PHE A 1 113 ? -1.396 7.367 18.812 1 88.38 113 PHE A N 1
ATOM 864 C CA . PHE A 1 113 ? -0.287 8.242 18.438 1 88.38 113 PHE A CA 1
ATOM 865 C C . PHE A 1 113 ? 0.802 8.219 19.516 1 88.38 113 PHE A C 1
ATOM 867 O O . PHE A 1 113 ? 1.988 8.328 19.203 1 88.38 113 PHE A O 1
ATOM 874 N N . ASP A 1 114 ? 0.405 8.039 20.75 1 85.69 114 ASP A N 1
ATOM 875 C CA . ASP A 1 114 ? 1.409 7.875 21.797 1 85.69 114 ASP A CA 1
ATOM 876 C C . ASP A 1 114 ? 2.256 6.629 21.547 1 85.69 114 ASP A C 1
ATOM 878 O O . ASP A 1 114 ? 3.484 6.676 21.641 1 85.69 114 ASP A O 1
ATOM 882 N N . ASP A 1 115 ? 1.583 5.594 21.203 1 85.12 115 ASP A N 1
ATOM 883 C CA . ASP A 1 115 ? 2.281 4.352 20.891 1 85.12 115 ASP A CA 1
ATOM 884 C C . ASP A 1 115 ? 3.191 4.516 19.672 1 85.12 115 ASP A C 1
ATOM 886 O O . ASP A 1 115 ? 4.32 4.02 19.656 1 85.12 115 ASP A O 1
ATOM 890 N N . MET A 1 116 ? 2.617 5.148 18.719 1 85.31 116 MET A N 1
ATOM 891 C CA . MET A 1 116 ? 3.381 5.363 17.5 1 85.31 116 MET A CA 1
ATOM 892 C C . MET A 1 116 ? 4.629 6.195 17.766 1 85.31 116 MET A C 1
ATOM 894 O O . MET A 1 116 ? 5.707 5.895 17.266 1 85.31 116 MET A O 1
ATOM 898 N N . ARG A 1 117 ? 4.445 7.227 18.562 1 83.31 117 ARG A N 1
ATOM 899 C CA . ARG A 1 117 ? 5.59 8.055 18.953 1 83.31 117 ARG A CA 1
ATOM 900 C C . ARG A 1 117 ? 6.66 7.219 19.641 1 83.31 117 ARG A C 1
ATOM 902 O O . ARG A 1 117 ? 7.855 7.387 19.375 1 83.31 117 ARG A O 1
ATOM 909 N N . SER A 1 118 ? 6.25 6.328 20.422 1 83.81 118 SER A N 1
ATOM 910 C CA . SER A 1 118 ? 7.191 5.469 21.141 1 83.81 118 SER A CA 1
ATOM 911 C C . SER A 1 118 ? 7.922 4.535 20.172 1 83.81 118 SER A C 1
ATOM 913 O O . SER A 1 118 ? 9.102 4.23 20.375 1 83.81 118 SER A O 1
ATOM 915 N N . ARG A 1 119 ? 7.223 4.141 19.172 1 79.75 119 ARG A N 1
ATOM 916 C CA . ARG A 1 119 ? 7.805 3.232 18.188 1 79.75 119 ARG A CA 1
ATOM 917 C C . ARG A 1 119 ? 8.766 3.971 17.266 1 79.75 119 ARG A C 1
ATOM 919 O O . ARG A 1 119 ? 9.75 3.393 16.797 1 79.75 119 ARG A O 1
ATOM 926 N N . LEU A 1 120 ? 8.438 5.176 17.109 1 77.38 120 LEU A N 1
ATOM 927 C CA . LEU A 1 120 ? 9.227 5.957 16.156 1 77.38 120 LEU A CA 1
ATOM 928 C C . LEU A 1 120 ? 10.398 6.637 16.859 1 77.38 120 LEU A C 1
ATOM 930 O O . LEU A 1 120 ? 11.367 7.035 16.219 1 77.38 120 LEU A O 1
ATOM 934 N N . VAL A 1 121 ? 10.32 6.93 18.156 1 69.25 121 VAL A N 1
ATOM 935 C CA . VAL A 1 121 ? 11.297 7.703 18.906 1 69.25 121 VAL A CA 1
ATOM 936 C C . VAL A 1 121 ? 12.695 7.109 18.719 1 69.25 121 VAL A C 1
ATOM 938 O O . VAL A 1 121 ? 13.68 7.844 18.625 1 69.25 121 VAL A O 1
ATOM 941 N N . HIS A 1 122 ? 12.93 5.934 18.766 1 61.38 122 HIS A N 1
ATOM 942 C CA . HIS A 1 122 ? 14.281 5.391 18.703 1 61.38 122 HIS A CA 1
ATOM 943 C C . HIS A 1 122 ? 14.734 5.207 17.25 1 61.38 122 HIS A C 1
ATOM 945 O O . HIS A 1 122 ? 15.891 4.863 17 1 61.38 122 HIS A O 1
ATOM 951 N N . ARG A 1 123 ? 14 5.316 16.484 1 58.31 123 ARG A N 1
ATOM 952 C CA . ARG A 1 123 ? 14.391 4.934 15.125 1 58.31 123 ARG A CA 1
ATOM 953 C C . ARG A 1 123 ? 14.609 6.164 14.25 1 58.31 123 ARG A C 1
ATOM 955 O O . ARG A 1 123 ? 15.547 6.211 13.453 1 58.31 123 ARG A O 1
ATOM 962 N N . GLN A 1 124 ? 13.602 7.098 14.211 1 61.75 124 GLN A N 1
ATOM 963 C CA . GLN A 1 124 ? 13.578 8.031 13.086 1 61.75 124 GLN A CA 1
ATOM 964 C C . GLN A 1 124 ? 13.273 9.445 13.562 1 61.75 124 GLN A C 1
ATOM 966 O O . GLN A 1 124 ? 12.539 9.641 14.531 1 61.75 124 GLN A O 1
ATOM 971 N N . ASP A 1 125 ? 14.203 10.398 13.141 1 81.69 125 ASP A N 1
ATOM 972 C CA . ASP A 1 125 ? 13.742 11.781 13.133 1 81.69 125 ASP A CA 1
ATOM 973 C C . ASP A 1 125 ? 12.523 11.945 12.219 1 81.69 125 ASP A C 1
ATOM 975 O O . ASP A 1 125 ? 12.531 11.477 11.078 1 81.69 125 ASP A O 1
ATOM 979 N N . TRP A 1 126 ? 11.43 12.18 12.891 1 86.44 126 TRP A N 1
ATOM 980 C CA . TRP A 1 126 ? 10.234 12.375 12.078 1 86.44 126 TRP A CA 1
ATOM 981 C C . TRP A 1 126 ? 9.555 13.695 12.406 1 86.44 126 TRP A C 1
ATOM 983 O O . TRP A 1 126 ? 9.758 14.25 13.492 1 86.44 126 TRP A O 1
ATOM 993 N N . SER A 1 127 ? 8.844 14.266 11.398 1 90.25 127 SER A N 1
ATOM 994 C CA . SER A 1 127 ? 8.039 15.461 11.586 1 90.25 127 SER A CA 1
ATOM 995 C C . SER A 1 127 ? 6.742 15.383 10.789 1 90.25 127 SER A C 1
ATOM 997 O O . SER A 1 127 ? 6.625 14.578 9.859 1 90.25 127 SER A O 1
ATOM 999 N N . VAL A 1 128 ? 5.789 16.094 11.258 1 92.12 128 VAL A N 1
ATOM 1000 C CA . VAL A 1 128 ? 4.531 16.234 10.531 1 92.12 128 VAL A CA 1
ATOM 1001 C C . VAL A 1 128 ? 4.32 17.703 10.133 1 92.12 128 VAL A C 1
ATOM 1003 O O . VAL A 1 128 ? 4.551 18.609 10.938 1 92.12 128 VAL A O 1
ATOM 1006 N N . GLU A 1 129 ? 3.928 17.906 8.867 1 92.44 129 GLU A N 1
ATOM 1007 C CA . GLU A 1 129 ? 3.779 19.25 8.336 1 92.44 129 GLU A CA 1
ATOM 1008 C C . GLU A 1 129 ? 2.441 19.422 7.625 1 92.44 129 GLU A C 1
ATOM 1010 O O . GLU A 1 129 ? 2 18.531 6.902 1 92.44 129 GLU A O 1
ATOM 1015 N N . PHE A 1 130 ? 1.856 20.625 7.863 1 92.44 130 PHE A N 1
ATOM 1016 C CA . PHE A 1 130 ? 0.631 20.984 7.164 1 92.44 130 PHE A CA 1
ATOM 1017 C C . PHE A 1 130 ? 0.947 21.609 5.809 1 92.44 130 PHE A C 1
ATOM 1019 O O . PHE A 1 130 ? 1.831 22.469 5.703 1 92.44 130 PHE A O 1
ATOM 1026 N N . ILE A 1 131 ? 0.318 21.141 4.809 1 88.94 131 ILE A N 1
ATOM 1027 C CA . ILE A 1 131 ? 0.4 21.719 3.479 1 88.94 131 ILE A CA 1
ATOM 1028 C C . ILE A 1 131 ? -1.006 21.953 2.926 1 88.94 131 ILE A C 1
ATOM 1030 O O . ILE A 1 131 ? -1.93 21.203 3.24 1 88.94 131 ILE A O 1
ATOM 1034 N N . TYR A 1 132 ? -1.182 23 2.135 1 86.88 132 TYR A N 1
ATOM 1035 C CA . TYR A 1 132 ? -2.486 23.266 1.535 1 86.88 132 TYR A CA 1
ATOM 1036 C C . TYR A 1 132 ? -2.826 22.203 0.487 1 86.88 132 TYR A C 1
ATOM 1038 O O . TYR A 1 132 ? -1.932 21.578 -0.089 1 86.88 132 TYR A O 1
ATOM 1046 N N . ARG A 1 133 ? -4.055 22.156 0.192 1 82.12 133 ARG A N 1
ATOM 1047 C CA . ARG A 1 133 ? -4.594 21.125 -0.688 1 82.12 133 ARG A CA 1
ATOM 1048 C C . ARG A 1 133 ? -3.867 21.109 -2.029 1 82.12 133 ARG A C 1
ATOM 1050 O O . ARG A 1 133 ? -3.586 20.047 -2.582 1 82.12 133 ARG A O 1
ATOM 1057 N N . GLU A 1 134 ? -3.543 22.297 -2.516 1 80.88 134 GLU A N 1
ATOM 1058 C CA . GLU A 1 134 ? -2.895 22.438 -3.816 1 80.88 134 GLU A CA 1
ATOM 1059 C C . GLU A 1 134 ? -1.51 21.797 -3.814 1 80.88 134 GLU A C 1
ATOM 1061 O O . GLU A 1 134 ? -1.053 21.281 -4.84 1 80.88 134 GLU A O 1
ATOM 1066 N N . GLY A 1 135 ? -0.853 21.734 -2.684 1 81.81 135 GLY A N 1
ATOM 1067 C CA . GLY A 1 135 ? 0.475 21.156 -2.559 1 81.81 135 GLY A CA 1
ATOM 1068 C C . GLY A 1 135 ? 0.45 19.656 -2.309 1 81.81 135 GLY A C 1
ATOM 1069 O O . GLY A 1 135 ? 1.495 19 -2.326 1 81.81 135 GLY A O 1
ATOM 1070 N N . ASN A 1 136 ? -0.707 19.094 -2.098 1 87.75 136 ASN A N 1
ATOM 1071 C CA . ASN A 1 136 ? -0.864 17.688 -1.754 1 87.75 136 ASN A CA 1
ATOM 1072 C C . ASN A 1 136 ? -1.498 16.891 -2.896 1 87.75 136 ASN A C 1
ATOM 1074 O O . ASN A 1 136 ? -2.229 15.93 -2.66 1 87.75 136 ASN A O 1
ATOM 1078 N N . SER A 1 137 ? -1.214 17.281 -4.117 1 84.56 137 SER A N 1
ATOM 1079 C CA . SER A 1 137 ? -1.913 16.797 -5.305 1 84.56 137 SER A CA 1
ATOM 1080 C C . SER A 1 137 ? -1.693 15.297 -5.504 1 84.56 137 SER A C 1
ATOM 1082 O O . SER A 1 137 ? -2.609 14.578 -5.906 1 84.56 137 SER A O 1
ATOM 1084 N N . VAL A 1 138 ? -0.561 14.836 -5.188 1 83 138 VAL A N 1
ATOM 1085 C CA . VAL A 1 138 ? -0.239 13.438 -5.465 1 83 138 VAL A CA 1
ATOM 1086 C C . VAL A 1 138 ? -1.109 12.531 -4.602 1 83 138 VAL A C 1
ATOM 1088 O O . VAL A 1 138 ? -1.736 11.602 -5.105 1 83 138 VAL A O 1
ATOM 1091 N N . ALA A 1 139 ? -1.19 12.789 -3.332 1 87.81 139 ALA A N 1
ATOM 1092 C CA . ALA A 1 139 ? -2.025 11.984 -2.443 1 87.81 139 ALA A CA 1
ATOM 1093 C C . ALA A 1 139 ? -3.508 12.211 -2.725 1 87.81 139 ALA A C 1
ATOM 1095 O O . ALA A 1 139 ? -4.316 11.289 -2.629 1 87.81 139 ALA A O 1
ATOM 1096 N N . HIS A 1 140 ? -3.814 13.398 -3.139 1 86 140 HIS A N 1
ATOM 1097 C CA . HIS A 1 140 ? -5.195 13.734 -3.471 1 86 140 HIS A CA 1
ATOM 1098 C C . HIS A 1 140 ? -5.688 12.93 -4.664 1 86 140 HIS A C 1
ATOM 1100 O O . HIS A 1 140 ? -6.781 12.359 -4.625 1 86 140 HIS A O 1
ATOM 1106 N N . GLU A 1 141 ? -4.879 12.875 -5.676 1 83.31 141 GLU A N 1
ATOM 1107 C CA . GLU A 1 141 ? -5.242 12.102 -6.859 1 83.31 141 GLU A CA 1
ATOM 1108 C C . GLU A 1 141 ? -5.324 10.609 -6.543 1 83.31 141 GLU A C 1
ATOM 1110 O O . GLU A 1 141 ? -6.238 9.922 -7.004 1 83.31 141 GLU A O 1
ATOM 1115 N N . LEU A 1 142 ? -4.422 10.164 -5.789 1 83.88 142 LEU A N 1
ATOM 1116 C CA . LEU A 1 142 ? -4.379 8.75 -5.426 1 83.88 142 LEU A CA 1
ATOM 1117 C C . LEU A 1 142 ? -5.656 8.336 -4.703 1 83.88 142 LEU A C 1
ATOM 1119 O O . LEU A 1 142 ? -6.266 7.32 -5.039 1 83.88 142 LEU A O 1
ATOM 1123 N N . VAL A 1 143 ? -6.023 9.125 -3.711 1 85.5 143 VAL A N 1
ATOM 1124 C CA . VAL A 1 143 ? -7.16 8.734 -2.889 1 85.5 143 VAL A CA 1
ATOM 1125 C C . VAL A 1 143 ? -8.453 8.852 -3.699 1 85.5 143 VAL A C 1
ATOM 1127 O O . VAL A 1 143 ? -9.398 8.094 -3.492 1 85.5 143 VAL A O 1
ATOM 1130 N N . LYS A 1 144 ? -8.562 9.797 -4.57 1 81.69 144 LYS A N 1
ATOM 1131 C CA . LYS A 1 144 ? -9.734 9.914 -5.434 1 81.69 144 LYS A CA 1
ATOM 1132 C C . LYS A 1 144 ? -9.938 8.648 -6.266 1 81.69 144 LYS A C 1
ATOM 1134 O O . LYS A 1 144 ? -11.07 8.211 -6.477 1 81.69 144 LYS A O 1
ATOM 1139 N N . ARG A 1 145 ? -8.852 8.117 -6.633 1 72.88 145 ARG A N 1
ATOM 1140 C CA . ARG A 1 145 ? -8.914 6.879 -7.406 1 72.88 145 ARG A CA 1
ATOM 1141 C C . ARG A 1 145 ? -9.398 5.719 -6.543 1 72.88 145 ARG A C 1
ATOM 1143 O O . ARG A 1 145 ? -10.125 4.844 -7.02 1 72.88 145 ARG A O 1
ATOM 1150 N N . ALA A 1 146 ? -9.008 5.801 -5.344 1 72.5 146 ALA A N 1
ATOM 1151 C CA . ALA A 1 146 ? -9.383 4.73 -4.422 1 72.5 146 ALA A CA 1
ATOM 1152 C C . ALA A 1 146 ? -10.891 4.723 -4.168 1 72.5 146 ALA A C 1
ATOM 1154 O O . ALA A 1 146 ? -11.492 3.656 -4.035 1 72.5 146 ALA A O 1
ATOM 1155 N N . VAL A 1 147 ? -11.383 5.891 -4.09 1 71 147 VAL A N 1
ATOM 1156 C CA . VAL A 1 147 ? -12.805 5.988 -3.771 1 71 147 VAL A CA 1
ATOM 1157 C C . VAL A 1 147 ? -13.625 5.836 -5.047 1 71 147 VAL A C 1
ATOM 1159 O O . VAL A 1 147 ? -14.773 5.391 -5 1 71 147 VAL A O 1
ATOM 1162 N N . ARG A 1 148 ? -13.031 6.418 -6.137 1 63.22 148 ARG A N 1
ATOM 1163 C CA . ARG A 1 148 ? -13.758 6.309 -7.398 1 63.22 148 ARG A CA 1
ATOM 1164 C C . ARG A 1 148 ? -13.688 4.887 -7.949 1 63.22 148 ARG A C 1
ATOM 1166 O O . ARG A 1 148 ? -14.57 4.457 -8.695 1 63.22 148 ARG A O 1
ATOM 1173 N N . ILE A 1 149 ? -12.344 4.402 -7.82 1 51.03 149 ILE A N 1
ATOM 1174 C CA . ILE A 1 149 ? -12.047 3.172 -8.547 1 51.03 149 ILE A CA 1
ATOM 1175 C C . ILE A 1 149 ? -13.125 2.129 -8.25 1 51.03 149 ILE A C 1
ATOM 1177 O O . ILE A 1 149 ? -13.297 1.717 -7.102 1 51.03 149 ILE A O 1
ATOM 1181 N N . GLU A 1 150 ? -14.266 2.316 -8.703 1 46.72 150 GLU A N 1
ATOM 1182 C CA . GLU A 1 150 ? -14.992 1.11 -9.094 1 46.72 150 GLU A CA 1
ATOM 1183 C C . GLU A 1 150 ? -14.031 0.014 -9.555 1 46.72 150 GLU A C 1
ATOM 1185 O O . GLU A 1 150 ? -14.32 -0.709 -10.508 1 46.72 150 GLU A O 1
ATOM 1190 N N . GLY A 1 151 ? -13.008 -0.16 -8.953 1 44.53 151 GLY A N 1
ATOM 1191 C CA . GLY A 1 151 ? -12.148 -1.292 -9.266 1 44.53 151 GLY A CA 1
ATOM 1192 C C . GLY A 1 151 ? -10.883 -0.899 -10.008 1 44.53 151 GLY A C 1
ATOM 1193 O O . GLY A 1 151 ? -10.039 -1.747 -10.297 1 44.53 151 GLY A O 1
ATOM 1194 N N . LYS A 1 152 ? -10.703 0.479 -10.578 1 44.56 152 LYS A N 1
ATOM 1195 C CA . LYS A 1 152 ? -9.633 0.676 -11.547 1 44.56 152 LYS A CA 1
ATOM 1196 C C . LYS A 1 152 ? -8.445 1.399 -10.914 1 44.56 152 LYS A C 1
ATOM 1198 O O . LYS A 1 152 ? -8.453 2.627 -10.805 1 44.56 152 LYS A O 1
ATOM 1203 N N . CYS A 1 153 ? -8.102 1.236 -9.789 1 38.56 153 CYS A N 1
ATOM 1204 C CA . CYS A 1 153 ? -7.047 2.025 -9.164 1 38.56 153 CYS A CA 1
ATOM 1205 C C . CYS A 1 153 ? -5.758 1.958 -9.977 1 38.56 153 CYS A C 1
ATOM 1207 O O . CYS A 1 153 ? -4.879 2.807 -9.82 1 38.56 153 CYS A O 1
ATOM 1209 N N . CYS A 1 154 ? -5.402 0.85 -10.531 1 36.78 154 CYS A N 1
ATOM 1210 C CA . CYS A 1 154 ? -4.117 0.721 -11.211 1 36.78 154 CYS A CA 1
ATOM 1211 C C . CYS A 1 154 ? -4.258 0.973 -12.703 1 36.78 154 CYS A C 1
ATOM 1213 O O . CYS A 1 154 ? -5.32 0.737 -13.281 1 36.78 154 CYS A O 1
ATOM 1215 N N . MET B 1 1 ? -6.16 -25.766 1.674 1 37.91 1 MET B N 1
ATOM 1216 C CA . MET B 1 1 ? -5.258 -24.812 1.032 1 37.91 1 MET B CA 1
ATOM 1217 C C . MET B 1 1 ? -5.148 -25.094 -0.463 1 37.91 1 MET B C 1
ATOM 1219 O O . MET B 1 1 ? -4.516 -26.062 -0.871 1 37.91 1 MET B O 1
ATOM 1223 N N . GLY B 1 2 ? -6.199 -25.078 -1.182 1 42.66 2 GLY B N 1
ATOM 1224 C CA . GLY B 1 2 ? -6.09 -25.641 -2.516 1 42.66 2 GLY B CA 1
ATOM 1225 C C . GLY B 1 2 ? -5.434 -24.703 -3.512 1 42.66 2 GLY B C 1
ATOM 1226 O O . GLY B 1 2 ? -5.543 -23.484 -3.387 1 42.66 2 GLY B O 1
ATOM 1227 N N . VAL B 1 3 ? -4.211 -25 -3.881 1 43.38 3 VAL B N 1
ATOM 1228 C CA . VAL B 1 3 ? -3.557 -24.328 -5 1 43.38 3 VAL B CA 1
ATOM 1229 C C . VAL B 1 3 ? -4.305 -24.625 -6.293 1 43.38 3 VAL B C 1
ATOM 1231 O O . VAL B 1 3 ? -4.543 -25.781 -6.625 1 43.38 3 VAL B O 1
ATOM 1234 N N . ASN B 1 4 ? -5.188 -23.844 -6.719 1 48.84 4 ASN B N 1
ATOM 1235 C CA . ASN B 1 4 ? -5.797 -24.125 -8.016 1 48.84 4 ASN B CA 1
ATOM 1236 C C . ASN B 1 4 ? -5.051 -23.422 -9.148 1 48.84 4 ASN B C 1
ATOM 1238 O O . ASN B 1 4 ? -4.836 -22.203 -9.094 1 48.84 4 ASN B O 1
ATOM 1242 N N . VAL B 1 5 ? -4.203 -24.078 -9.883 1 43.66 5 VAL B N 1
ATOM 1243 C CA . VAL B 1 5 ? -3.496 -23.562 -11.055 1 43.66 5 VAL B CA 1
ATOM 1244 C C . VAL B 1 5 ? -4.484 -23.359 -12.203 1 43.66 5 VAL B C 1
ATOM 1246 O O . VAL B 1 5 ? -5.141 -24.297 -12.648 1 43.66 5 VAL B O 1
ATOM 1249 N N . LYS B 1 6 ? -5.035 -22.172 -12.305 1 52.81 6 LYS B N 1
ATOM 1250 C CA . LYS B 1 6 ? -6.008 -21.969 -13.367 1 52.81 6 LYS B CA 1
ATOM 1251 C C . LYS B 1 6 ? -5.336 -21.969 -14.734 1 52.81 6 LYS B C 1
ATOM 1253 O O . LYS B 1 6 ? -4.164 -21.594 -14.859 1 52.81 6 LYS B O 1
ATOM 1258 N N . ARG B 1 7 ? -5.973 -22.531 -15.781 1 49 7 ARG B N 1
ATOM 1259 C CA . ARG B 1 7 ? -5.586 -22.656 -17.188 1 49 7 ARG B CA 1
ATOM 1260 C C . ARG B 1 7 ? -5.508 -21.281 -17.859 1 49 7 ARG B C 1
ATOM 1262 O O . ARG B 1 7 ? -6.086 -20.312 -17.375 1 49 7 ARG B O 1
ATOM 1269 N N . ARG B 1 8 ? -4.707 -21.078 -19.031 1 49.12 8 ARG B N 1
ATOM 1270 C CA . ARG B 1 8 ? -4.266 -20.031 -19.953 1 49.12 8 ARG B CA 1
ATOM 1271 C C . ARG B 1 8 ? -5.418 -19.094 -20.297 1 49.12 8 ARG B C 1
ATOM 1273 O O . ARG B 1 8 ? -5.215 -18.047 -20.938 1 49.12 8 ARG B O 1
ATOM 1280 N N . LYS B 1 9 ? -6.699 -19.453 -20.5 1 49.72 9 LYS B N 1
ATOM 1281 C CA . LYS B 1 9 ? -7.633 -18.812 -21.422 1 49.72 9 LYS B CA 1
ATOM 1282 C C . LYS B 1 9 ? -8.172 -17.5 -20.828 1 49.72 9 LYS B C 1
ATOM 1284 O O . LYS B 1 9 ? -8.891 -16.766 -21.5 1 49.72 9 LYS B O 1
ATOM 1289 N N . ASP B 1 10 ? -8.156 -17.297 -19.578 1 54.19 10 ASP B N 1
ATOM 1290 C CA . ASP B 1 10 ? -8.977 -16.156 -19.156 1 54.19 10 ASP B CA 1
ATOM 1291 C C . ASP B 1 10 ? -8.141 -14.898 -18.984 1 54.19 10 ASP B C 1
ATOM 1293 O O . ASP B 1 10 ? -7.473 -14.734 -17.953 1 54.19 10 ASP B O 1
ATOM 1297 N N . THR B 1 11 ? -7.883 -14.133 -20.109 1 65.12 11 THR B N 1
ATOM 1298 C CA . THR B 1 11 ? -7.016 -12.969 -20.266 1 65.12 11 THR B CA 1
ATOM 1299 C C . THR B 1 11 ? -7.555 -11.789 -19.453 1 65.12 11 THR B C 1
ATOM 1301 O O . THR B 1 11 ? -6.855 -10.797 -19.266 1 65.12 11 THR B O 1
ATOM 1304 N N . LYS B 1 12 ? -8.922 -11.82 -18.938 1 75.94 12 LYS B N 1
ATOM 1305 C CA . LYS B 1 12 ? -9.484 -10.68 -18.234 1 75.94 12 LYS B CA 1
ATOM 1306 C C . LYS B 1 12 ? -9.688 -11 -16.75 1 75.94 12 LYS B C 1
ATOM 1308 O O . LYS B 1 12 ? -9.914 -12.156 -16.391 1 75.94 12 LYS B O 1
ATOM 1313 N N . TRP B 1 13 ? -9.492 -10.094 -15.922 1 82.62 13 TRP B N 1
ATOM 1314 C CA . TRP B 1 13 ? -9.727 -10.258 -14.492 1 82.62 13 TRP B CA 1
ATOM 1315 C C . TRP B 1 13 ? -11.148 -10.742 -14.227 1 82.62 13 TRP B C 1
ATOM 1317 O O . TRP B 1 13 ? -12.102 -10.219 -14.797 1 82.62 13 TRP B O 1
ATOM 1327 N N . LYS B 1 14 ? -11.312 -11.734 -13.359 1 86.25 14 LYS B N 1
ATOM 1328 C CA . LYS B 1 14 ? -12.617 -12.227 -12.914 1 86.25 14 LYS B CA 1
ATOM 1329 C C . LYS B 1 14 ? -12.812 -11.977 -11.422 1 86.25 14 LYS B C 1
ATOM 1331 O O . LYS B 1 14 ? -11.93 -12.258 -10.617 1 86.25 14 LYS B O 1
ATOM 1336 N N . PRO B 1 15 ? -14.008 -11.422 -11.102 1 89.56 15 PRO B N 1
ATOM 1337 C CA . PRO B 1 15 ? -14.266 -11.227 -9.68 1 89.56 15 PRO B CA 1
ATOM 1338 C C . PRO B 1 15 ? -14.258 -12.531 -8.891 1 89.56 15 PRO B C 1
ATOM 1340 O O . PRO B 1 15 ? -14.68 -13.57 -9.406 1 89.56 15 PRO B O 1
ATOM 1343 N N . PRO B 1 16 ? -13.758 -12.453 -7.711 1 91.75 16 PRO B N 1
ATOM 1344 C CA . PRO B 1 16 ? -13.859 -13.633 -6.848 1 91.75 16 PRO B CA 1
ATOM 1345 C C . PRO B 1 16 ? -15.273 -13.867 -6.336 1 91.75 16 PRO B C 1
ATOM 1347 O O . PRO B 1 16 ? -16.172 -13.062 -6.59 1 91.75 16 PRO B O 1
ATOM 1350 N N . ASP B 1 17 ? -15.484 -15.016 -5.672 1 91.38 17 ASP B N 1
ATOM 1351 C CA . ASP B 1 17 ? -16.766 -15.305 -5.043 1 91.38 17 ASP B CA 1
ATOM 1352 C C . ASP B 1 17 ? -17.062 -14.312 -3.92 1 91.38 17 ASP B C 1
ATOM 1354 O O . ASP B 1 17 ? -16.141 -13.68 -3.391 1 91.38 17 ASP B O 1
ATOM 1358 N N . GLU B 1 18 ? -18.375 -14.172 -3.672 1 91.38 18 GLU B N 1
ATOM 1359 C CA . GLU B 1 18 ? -18.766 -13.32 -2.557 1 91.38 18 GLU B CA 1
ATOM 1360 C C . GLU B 1 18 ? -18.078 -13.75 -1.264 1 91.38 18 GLU B C 1
ATOM 1362 O O . GLU B 1 18 ? -18 -14.945 -0.965 1 91.38 18 GLU B O 1
ATOM 1367 N N . GLY B 1 19 ? -17.562 -12.797 -0.501 1 89.25 19 GLY B N 1
ATOM 1368 C CA . GLY B 1 19 ? -16.875 -13.102 0.747 1 89.25 19 GLY B CA 1
ATOM 1369 C C . GLY B 1 19 ? -15.398 -13.383 0.564 1 89.25 19 GLY B C 1
ATOM 1370 O O . GLY B 1 19 ? -14.688 -13.656 1.535 1 89.25 19 GLY B O 1
ATOM 1371 N N . VAL B 1 20 ? -14.961 -13.297 -0.704 1 90.94 20 VAL B N 1
ATOM 1372 C CA . VAL B 1 20 ? -13.562 -13.602 -0.992 1 90.94 20 VAL B CA 1
ATOM 1373 C C . VAL B 1 20 ? -12.844 -12.336 -1.476 1 90.94 20 VAL B C 1
ATOM 1375 O O . VAL B 1 20 ? -13.398 -11.57 -2.27 1 90.94 20 VAL B O 1
ATOM 1378 N N . THR B 1 21 ? -11.68 -12.102 -0.958 1 92.88 21 THR B N 1
ATOM 1379 C CA . THR B 1 21 ? -10.805 -11.047 -1.46 1 92.88 21 THR B CA 1
ATOM 1380 C C . THR B 1 21 ? -9.781 -11.625 -2.441 1 92.88 21 THR B C 1
ATOM 1382 O O . THR B 1 21 ? -9.141 -12.633 -2.156 1 92.88 21 THR B O 1
ATOM 1385 N N . LYS B 1 22 ? -9.75 -11.008 -3.611 1 93.69 22 LYS B N 1
ATOM 1386 C CA . LYS B 1 22 ? -8.75 -11.406 -4.594 1 93.69 22 LYS B CA 1
ATOM 1387 C C . LYS B 1 22 ? -7.59 -10.414 -4.629 1 93.69 22 LYS B C 1
ATOM 1389 O O . LYS B 1 22 ? -7.801 -9.211 -4.789 1 93.69 22 LYS B O 1
ATOM 1394 N N . VAL B 1 23 ? -6.41 -10.914 -4.445 1 94.75 23 VAL B N 1
ATOM 1395 C CA . VAL B 1 23 ? -5.207 -10.094 -4.414 1 94.75 23 VAL B CA 1
ATOM 1396 C C . VAL B 1 23 ? -4.312 -10.438 -5.602 1 94.75 23 VAL B C 1
ATOM 1398 O O . VAL B 1 23 ? -3.807 -11.555 -5.703 1 94.75 23 VAL B O 1
ATOM 1401 N N . ASN B 1 24 ? -4.102 -9.492 -6.527 1 95.25 24 ASN B N 1
ATOM 1402 C CA . ASN B 1 24 ? -3.16 -9.633 -7.633 1 95.25 24 ASN B CA 1
ATOM 1403 C C . ASN B 1 24 ? -1.805 -9.016 -7.297 1 95.25 24 ASN B C 1
ATOM 1405 O O . ASN B 1 24 ? -1.739 -7.91 -6.75 1 95.25 24 ASN B O 1
ATOM 1409 N N . PHE B 1 25 ? -0.792 -9.75 -7.59 1 95.56 25 PHE B N 1
ATOM 1410 C CA . PHE B 1 25 ? 0.54 -9.227 -7.316 1 95.56 25 PHE B CA 1
ATOM 1411 C C . PHE B 1 25 ? 1.448 -9.391 -8.531 1 95.56 25 PHE B C 1
ATOM 1413 O O . PHE B 1 25 ? 1.25 -10.297 -9.344 1 95.56 25 PHE B O 1
ATOM 1420 N N . ASP B 1 26 ? 2.373 -8.508 -8.727 1 94.62 26 ASP B N 1
ATOM 1421 C CA . ASP B 1 26 ? 3.371 -8.523 -9.797 1 94.62 26 ASP B CA 1
ATOM 1422 C C . ASP B 1 26 ? 4.66 -7.836 -9.352 1 94.62 26 ASP B C 1
ATOM 1424 O O . ASP B 1 26 ? 4.66 -7.074 -8.383 1 94.62 26 ASP B O 1
ATOM 1428 N N . THR B 1 27 ? 5.676 -8.227 -10.008 1 94.62 27 THR B N 1
ATOM 1429 C CA . THR B 1 27 ? 7.004 -7.711 -9.703 1 94.62 27 THR B CA 1
ATOM 1430 C C . THR B 1 27 ? 7.723 -7.27 -10.969 1 94.62 27 THR B C 1
ATOM 1432 O O . THR B 1 27 ? 7.559 -7.883 -12.031 1 94.62 27 THR B O 1
ATOM 1435 N N . ALA B 1 28 ? 8.391 -6.148 -10.883 1 91.19 28 ALA B N 1
ATOM 1436 C CA . ALA B 1 28 ? 9.242 -5.684 -11.977 1 91.19 28 ALA B CA 1
ATOM 1437 C C . ALA B 1 28 ? 10.672 -5.469 -11.5 1 91.19 28 ALA B C 1
ATOM 1439 O O . ALA B 1 28 ? 10.906 -4.812 -10.484 1 91.19 28 ALA B O 1
ATOM 1440 N N . ILE B 1 29 ? 11.562 -6.059 -12.227 1 88.94 29 ILE B N 1
ATOM 1441 C CA . ILE B 1 29 ? 12.969 -5.922 -11.859 1 88.94 29 ILE B CA 1
ATOM 1442 C C . ILE B 1 29 ? 13.633 -4.871 -12.75 1 88.94 29 ILE B C 1
ATOM 1444 O O . ILE B 1 29 ? 13.492 -4.91 -13.977 1 88.94 29 ILE B O 1
ATOM 1448 N N . ASP B 1 30 ? 14.234 -3.945 -12.086 1 86.12 30 ASP B N 1
ATOM 1449 C CA . ASP B 1 30 ? 15.086 -2.949 -12.719 1 86.12 30 ASP B CA 1
ATOM 1450 C C . ASP B 1 30 ? 16.562 -3.242 -12.461 1 86.12 30 ASP B C 1
ATOM 1452 O O . ASP B 1 30 ? 17.172 -2.639 -11.586 1 86.12 30 ASP B O 1
ATOM 1456 N N . LYS B 1 31 ? 17.156 -4.117 -13.289 1 85.56 31 LYS B N 1
ATOM 1457 C CA . LYS B 1 31 ? 18.5 -4.633 -13.07 1 85.56 31 LYS B CA 1
ATOM 1458 C C . LYS B 1 31 ? 19.531 -3.512 -13.141 1 85.56 31 LYS B C 1
ATOM 1460 O O . LYS B 1 31 ? 20.391 -3.389 -12.258 1 85.56 31 LYS B O 1
ATOM 1465 N N . PRO B 1 32 ? 19.422 -2.627 -14.141 1 85.69 32 PRO B N 1
ATOM 1466 C CA . PRO B 1 32 ? 20.422 -1.564 -14.242 1 85.69 32 PRO B CA 1
ATOM 1467 C C . PRO B 1 32 ? 20.484 -0.697 -12.984 1 85.69 32 PRO B C 1
ATOM 1469 O O . PRO B 1 32 ? 21.562 -0.231 -12.609 1 85.69 32 PRO B O 1
ATOM 1472 N N . ASN B 1 33 ? 19.391 -0.488 -12.312 1 86.31 33 ASN B N 1
ATOM 1473 C CA . ASN B 1 33 ? 19.359 0.394 -11.148 1 86.31 33 ASN B CA 1
ATOM 1474 C C . ASN B 1 33 ? 19.328 -0.398 -9.844 1 86.31 33 ASN B C 1
ATOM 1476 O O . ASN B 1 33 ? 19.172 0.179 -8.766 1 86.31 33 ASN B O 1
ATOM 1480 N N . ASN B 1 34 ? 19.422 -1.709 -9.93 1 89.25 34 ASN B N 1
ATOM 1481 C CA . ASN B 1 34 ? 19.391 -2.584 -8.766 1 89.25 34 ASN B CA 1
ATOM 1482 C C . ASN B 1 34 ? 18.141 -2.322 -7.914 1 89.25 34 ASN B C 1
ATOM 1484 O O . ASN B 1 34 ? 18.25 -2.133 -6.699 1 89.25 34 ASN B O 1
ATOM 1488 N N . LYS B 1 35 ? 17.016 -2.303 -8.648 1 89.38 35 LYS B N 1
ATOM 1489 C CA . LYS B 1 35 ? 15.758 -2.037 -7.961 1 89.38 35 LYS B CA 1
ATOM 1490 C C . LYS B 1 35 ? 14.695 -3.064 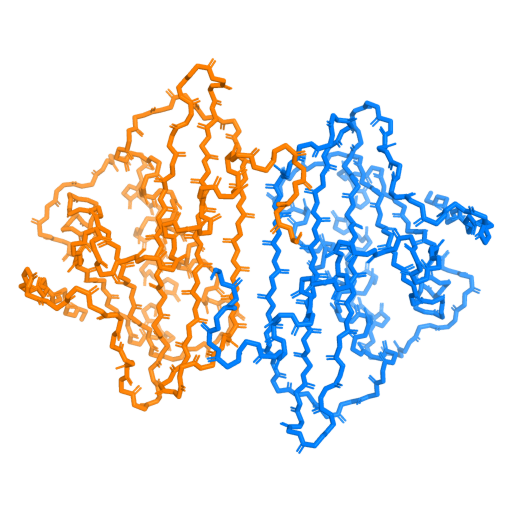-8.344 1 89.38 35 LYS B C 1
ATOM 1492 O O . LYS B 1 35 ? 14.805 -3.715 -9.383 1 89.38 35 LYS B O 1
ATOM 1497 N N . VAL B 1 36 ? 13.805 -3.203 -7.453 1 91.31 36 VAL B N 1
ATOM 1498 C CA . VAL B 1 36 ? 12.625 -4.012 -7.73 1 91.31 36 VAL B CA 1
ATOM 1499 C C . VAL B 1 36 ? 11.367 -3.213 -7.398 1 91.31 36 VAL B C 1
ATOM 1501 O O . VAL B 1 36 ? 11.344 -2.443 -6.434 1 91.31 36 VAL B O 1
ATOM 1504 N N . GLY B 1 37 ? 10.477 -3.311 -8.289 1 91.69 37 GLY B N 1
ATOM 1505 C CA . GLY B 1 37 ? 9.141 -2.799 -8.031 1 91.69 37 GLY B CA 1
ATOM 1506 C C . GLY B 1 37 ? 8.141 -3.889 -7.688 1 91.69 37 GLY B C 1
ATOM 1507 O O . GLY B 1 37 ? 8.18 -4.977 -8.266 1 91.69 37 GLY B O 1
ATOM 1508 N N . LEU B 1 38 ? 7.34 -3.586 -6.688 1 93.38 38 LEU B N 1
ATOM 1509 C CA . LEU B 1 38 ? 6.246 -4.488 -6.344 1 93.38 38 LEU B CA 1
ATOM 1510 C C . LEU B 1 38 ? 4.898 -3.807 -6.551 1 93.38 38 LEU B C 1
ATOM 1512 O O . LEU B 1 38 ? 4.742 -2.621 -6.25 1 93.38 38 LEU B O 1
ATOM 1516 N N . GLY B 1 39 ? 3.951 -4.52 -7.062 1 93 39 GLY B N 1
ATOM 1517 C CA . GLY B 1 39 ? 2.568 -4.098 -7.219 1 93 39 GLY B CA 1
ATOM 1518 C C . GLY B 1 39 ? 1.571 -5.094 -6.66 1 93 39 GLY B C 1
ATOM 1519 O O . GLY B 1 39 ? 1.631 -6.281 -6.98 1 93 39 GLY B O 1
ATOM 1520 N N . ILE B 1 40 ? 0.723 -4.648 -5.816 1 94.06 40 ILE B N 1
ATOM 1521 C CA . ILE B 1 40 ? -0.301 -5.465 -5.172 1 94.06 40 ILE B CA 1
ATOM 1522 C C . ILE B 1 40 ? -1.648 -4.75 -5.238 1 94.06 40 ILE B C 1
ATOM 1524 O O . ILE B 1 40 ? -1.746 -3.561 -4.922 1 94.06 40 ILE B O 1
ATOM 1528 N N . VAL B 1 41 ? -2.654 -5.457 -5.703 1 93.06 41 VAL B N 1
ATOM 1529 C CA . VAL B 1 41 ? -3.998 -4.891 -5.781 1 93.06 41 VAL B CA 1
ATOM 1530 C C . VAL B 1 41 ? -5.008 -5.879 -5.207 1 93.06 41 VAL B C 1
ATOM 1532 O O . VAL B 1 41 ? -5.051 -7.043 -5.617 1 93.06 41 VAL B O 1
ATOM 1535 N N . ALA B 1 42 ? -5.785 -5.438 -4.297 1 92.88 42 ALA B N 1
ATOM 1536 C CA . ALA B 1 42 ? -6.824 -6.266 -3.691 1 92.88 42 ALA B CA 1
ATOM 1537 C C . ALA B 1 42 ? -8.211 -5.719 -4 1 92.88 42 ALA B C 1
ATOM 1539 O O . ALA B 1 42 ? -8.477 -4.531 -3.793 1 92.88 42 ALA B O 1
ATOM 1540 N N . ARG B 1 43 ? -9.062 -6.629 -4.457 1 91.38 43 ARG B N 1
ATOM 1541 C CA . ARG B 1 43 ? -10.438 -6.258 -4.773 1 91.38 43 ARG B CA 1
ATOM 1542 C C . ARG B 1 43 ? -11.422 -7.285 -4.227 1 91.38 43 ARG B C 1
ATOM 1544 O O . ARG B 1 43 ? -11.078 -8.461 -4.07 1 91.38 43 ARG B O 1
ATOM 1551 N N . ASN B 1 44 ? -12.617 -6.777 -3.98 1 90.19 44 ASN B N 1
ATOM 1552 C CA . ASN B 1 44 ? -13.656 -7.688 -3.516 1 90.19 44 ASN B CA 1
ATOM 1553 C C . ASN B 1 44 ? -14.492 -8.227 -4.676 1 90.19 44 ASN B C 1
ATOM 1555 O O . ASN B 1 44 ? -14.141 -8.023 -5.84 1 90.19 44 ASN B O 1
ATOM 1559 N N . TYR B 1 45 ? -15.547 -8.977 -4.328 1 90.25 45 TYR B N 1
ATOM 1560 C CA . TYR B 1 45 ? -16.344 -9.688 -5.32 1 90.25 45 TYR B CA 1
ATOM 1561 C C . TYR B 1 45 ? -17.125 -8.711 -6.199 1 90.25 45 TYR B C 1
ATOM 1563 O O . TYR B 1 45 ? -17.609 -9.078 -7.273 1 90.25 45 TYR B O 1
ATOM 1571 N N . LYS B 1 46 ? -17.25 -7.469 -5.816 1 88.5 46 LYS B N 1
ATOM 1572 C CA . LYS B 1 46 ? -17.922 -6.449 -6.625 1 88.5 46 LYS B CA 1
ATOM 1573 C C . LYS B 1 46 ? -16.922 -5.715 -7.512 1 88.5 46 LYS B C 1
ATOM 1575 O O . LYS B 1 46 ? -17.297 -4.832 -8.289 1 88.5 46 LYS B O 1
ATOM 1580 N N . GLY B 1 47 ? -15.664 -6.047 -7.363 1 87.94 47 GLY B N 1
ATOM 1581 C CA . GLY B 1 47 ? -14.617 -5.383 -8.125 1 87.94 47 GLY B CA 1
ATOM 1582 C C . GLY B 1 47 ? -14.125 -4.109 -7.469 1 87.94 47 GLY B C 1
ATOM 1583 O O . GLY B 1 47 ? -13.344 -3.357 -8.062 1 87.94 47 GLY B O 1
ATOM 1584 N N . GLU B 1 48 ? -14.562 -3.848 -6.246 1 86.94 48 GLU B N 1
ATOM 1585 C CA . GLU B 1 48 ? -14.156 -2.645 -5.527 1 86.94 48 GLU B CA 1
ATOM 1586 C C . GLU B 1 48 ? -12.758 -2.803 -4.934 1 86.94 48 GLU B C 1
ATOM 1588 O O . GLU B 1 48 ? -12.414 -3.869 -4.426 1 86.94 48 GLU B O 1
ATOM 1593 N N . LEU B 1 49 ? -12.039 -1.727 -5.016 1 88.94 49 LEU B N 1
ATOM 1594 C CA . LEU B 1 49 ? -10.688 -1.722 -4.457 1 88.94 49 LEU B CA 1
ATOM 1595 C C . LEU B 1 49 ? -10.734 -1.778 -2.934 1 88.94 49 LEU B C 1
ATOM 1597 O O . LEU B 1 49 ? -11.445 -0.995 -2.299 1 88.94 49 LEU B O 1
ATOM 1601 N N . LEU B 1 50 ? -10.039 -2.668 -2.447 1 89.5 50 LEU B N 1
ATOM 1602 C CA . LEU B 1 50 ? -9.828 -2.707 -1.005 1 89.5 50 LEU B CA 1
ATOM 1603 C C . LEU B 1 50 ? -8.516 -2.027 -0.627 1 89.5 50 LEU B C 1
ATOM 1605 O O . LEU B 1 50 ? -8.492 -1.154 0.244 1 89.5 50 LEU B O 1
ATOM 1609 N N . PHE B 1 51 ? -7.445 -2.391 -1.331 1 90.56 51 PHE B N 1
ATOM 1610 C CA . PHE B 1 51 ? -6.18 -1.683 -1.188 1 90.56 51 PHE B CA 1
ATOM 1611 C C . PHE B 1 51 ? -5.266 -1.961 -2.375 1 90.56 51 PHE B C 1
ATOM 1613 O O . PHE B 1 51 ? -5.457 -2.943 -3.094 1 90.56 51 PHE B O 1
ATOM 1620 N N . SER B 1 52 ? -4.352 -1.13 -2.582 1 91.44 52 SER B N 1
ATOM 1621 C CA . SER B 1 52 ? -3.248 -1.315 -3.518 1 91.44 52 SER B CA 1
ATOM 1622 C C . SER B 1 52 ? -1.939 -0.784 -2.939 1 91.44 52 SER B C 1
ATOM 1624 O O . SER B 1 52 ? -1.937 0.201 -2.199 1 91.44 52 SER B O 1
ATOM 1626 N N . LEU B 1 53 ? -0.977 -1.462 -3.195 1 91.5 53 LEU B N 1
ATOM 1627 C CA . LEU B 1 53 ? 0.365 -1.073 -2.779 1 91.5 53 LEU B CA 1
ATOM 1628 C C . LEU B 1 53 ? 1.341 -1.146 -3.949 1 91.5 53 LEU B C 1
ATOM 1630 O O . LEU B 1 53 ? 1.314 -2.105 -4.727 1 91.5 53 LEU B O 1
ATOM 1634 N N . CYS B 1 54 ? 2.033 -0.131 -4.121 1 91.12 54 CYS B N 1
ATOM 1635 C CA . CYS B 1 54 ? 3.182 -0.093 -5.023 1 91.12 54 CYS B CA 1
ATOM 1636 C C . CYS B 1 54 ? 4.434 0.373 -4.289 1 91.12 54 CYS B C 1
ATOM 1638 O O . CYS B 1 54 ? 4.379 1.312 -3.492 1 91.12 54 CYS B O 1
ATOM 1640 N N . ALA B 1 55 ? 5.512 -0.319 -4.527 1 90.5 55 ALA B N 1
ATOM 1641 C CA . ALA B 1 55 ? 6.738 0.047 -3.826 1 90.5 55 ALA B CA 1
ATOM 1642 C C . ALA B 1 55 ? 7.965 -0.236 -4.688 1 90.5 55 ALA B C 1
ATOM 1644 O O . ALA B 1 55 ? 7.918 -1.077 -5.59 1 90.5 55 ALA B O 1
ATOM 1645 N N . SER B 1 56 ? 8.953 0.519 -4.469 1 89.56 56 SER B N 1
ATOM 1646 C CA . SER B 1 56 ? 10.266 0.314 -5.07 1 89.56 56 SER B CA 1
ATOM 1647 C C . SER B 1 56 ? 11.352 0.168 -4.008 1 89.56 56 SER B C 1
ATOM 1649 O O . SER B 1 56 ? 11.375 0.923 -3.033 1 89.56 56 SER B O 1
ATOM 1651 N N . LYS B 1 57 ? 12.211 -0.858 -4.176 1 86.69 57 LYS B N 1
ATOM 1652 C CA . LYS B 1 57 ? 13.281 -1.11 -3.215 1 86.69 57 LYS B CA 1
ATOM 1653 C C . LYS B 1 57 ? 14.57 -1.505 -3.924 1 86.69 57 LYS B C 1
ATOM 1655 O O . LYS B 1 57 ? 14.539 -2.01 -5.047 1 86.69 57 LYS B O 1
ATOM 1660 N N . MET B 1 58 ? 15.578 -1.19 -3.193 1 88.12 58 MET B N 1
ATOM 1661 C CA . MET B 1 58 ? 16.844 -1.733 -3.678 1 88.12 58 MET B CA 1
ATOM 1662 C C . MET B 1 58 ? 16.844 -3.256 -3.607 1 88.12 58 MET B C 1
ATOM 1664 O O . MET B 1 58 ? 16.344 -3.838 -2.643 1 88.12 58 MET B O 1
ATOM 1668 N N . PHE B 1 59 ? 17.297 -3.834 -4.719 1 90.62 59 PHE B N 1
ATOM 1669 C CA . PHE B 1 59 ? 17.234 -5.285 -4.812 1 90.62 59 PHE B CA 1
ATOM 1670 C C . PHE B 1 59 ? 18.266 -5.812 -5.789 1 90.62 59 PHE B C 1
ATOM 1672 O O . PHE B 1 59 ? 18.422 -5.281 -6.891 1 90.62 59 PHE B O 1
ATOM 1679 N N . SER B 1 60 ? 19.062 -6.809 -5.32 1 88.69 60 SER B N 1
ATOM 1680 C CA . SER B 1 60 ? 20.078 -7.398 -6.172 1 88.69 60 SER B CA 1
ATOM 1681 C C . SER B 1 60 ? 19.891 -8.906 -6.312 1 88.69 60 SER B C 1
ATOM 1683 O O . SER B 1 60 ? 20.766 -9.602 -6.82 1 88.69 60 SER B O 1
ATOM 1685 N N . GLY B 1 61 ? 18.797 -9.508 -5.992 1 87.44 61 GLY B N 1
ATOM 1686 C CA . GLY B 1 61 ? 18.547 -10.938 -6.09 1 87.44 61 GLY B CA 1
ATOM 1687 C C . GLY B 1 61 ? 17.969 -11.352 -7.426 1 87.44 61 GLY B C 1
ATOM 1688 O O . GLY B 1 61 ? 18.047 -10.609 -8.398 1 87.44 61 GLY B O 1
ATOM 1689 N N . ASN B 1 62 ? 17.609 -12.523 -7.539 1 88.25 62 ASN B N 1
ATOM 1690 C CA . ASN B 1 62 ? 17.016 -13.031 -8.773 1 88.25 62 ASN B CA 1
ATOM 1691 C C . ASN B 1 62 ? 15.508 -12.82 -8.805 1 88.25 62 ASN B C 1
ATOM 1693 O O . ASN B 1 62 ? 14.922 -12.375 -7.824 1 88.25 62 ASN B O 1
ATOM 1697 N N . SER B 1 63 ? 14.93 -13.07 -9.984 1 88.81 63 SER B N 1
ATOM 1698 C CA . SER B 1 63 ? 13.523 -12.805 -10.234 1 88.81 63 SER B CA 1
ATOM 1699 C C . SER B 1 63 ? 12.625 -13.625 -9.312 1 88.81 63 SER B C 1
ATOM 1701 O O . SER B 1 63 ? 11.633 -13.125 -8.797 1 88.81 63 SER B O 1
ATOM 1703 N N . ASP B 1 64 ? 13 -14.898 -9.055 1 89.75 64 ASP B N 1
ATOM 1704 C CA . ASP B 1 64 ? 12.188 -15.766 -8.203 1 89.75 64 ASP B CA 1
ATOM 1705 C C . ASP B 1 64 ? 12.102 -15.227 -6.781 1 89.75 64 ASP B C 1
ATOM 1707 O O . ASP B 1 64 ? 11.039 -15.242 -6.164 1 89.75 64 ASP B O 1
ATOM 1711 N N . LEU B 1 65 ? 13.234 -14.82 -6.348 1 91 65 LEU B N 1
ATOM 1712 C CA . LEU B 1 65 ? 13.266 -14.25 -5.004 1 91 65 LEU B CA 1
ATOM 1713 C C . LEU B 1 65 ? 12.398 -12.992 -4.93 1 91 65 LEU B C 1
ATOM 1715 O O . LEU B 1 65 ? 11.633 -12.82 -3.979 1 91 65 LEU B O 1
ATOM 1719 N N . ALA B 1 66 ? 12.484 -12.086 -5.875 1 92.44 66 ALA B N 1
ATOM 1720 C CA . ALA B 1 66 ? 11.688 -10.859 -5.918 1 92.44 66 ALA B CA 1
ATOM 1721 C C . ALA B 1 66 ? 10.195 -11.172 -5.914 1 92.44 66 ALA B C 1
ATOM 1723 O O . ALA B 1 66 ? 9.422 -10.531 -5.199 1 92.44 66 ALA B O 1
ATOM 1724 N N . GLU B 1 67 ? 9.812 -12.117 -6.707 1 93.12 67 GLU B N 1
ATOM 1725 C CA . GLU B 1 67 ? 8.414 -12.531 -6.781 1 93.12 67 GLU B CA 1
ATOM 1726 C C . GLU B 1 67 ? 7.941 -13.109 -5.449 1 93.12 67 GLU B C 1
ATOM 1728 O O . GLU B 1 67 ? 6.82 -12.844 -5.016 1 93.12 67 GLU B O 1
ATOM 1733 N N . ALA B 1 68 ? 8.797 -13.922 -4.859 1 93.69 68 ALA B N 1
ATOM 1734 C CA . ALA B 1 68 ? 8.461 -14.5 -3.562 1 93.69 68 ALA B CA 1
ATOM 1735 C C . ALA B 1 68 ? 8.258 -13.414 -2.512 1 93.69 68 ALA B C 1
ATOM 1737 O O . ALA B 1 68 ? 7.312 -13.469 -1.722 1 93.69 68 ALA B O 1
ATOM 1738 N N . ILE B 1 69 ? 9.117 -12.477 -2.518 1 92.31 69 ILE B N 1
ATOM 1739 C CA . ILE B 1 69 ? 9.023 -11.352 -1.588 1 92.31 69 ILE B CA 1
ATOM 1740 C C . ILE B 1 69 ? 7.711 -10.602 -1.822 1 92.31 69 ILE B C 1
ATOM 1742 O O . ILE B 1 69 ? 7.023 -10.227 -0.869 1 92.31 69 ILE B O 1
ATOM 1746 N N . THR B 1 70 ? 7.41 -10.367 -3.059 1 94.44 70 THR B N 1
ATOM 1747 C CA . THR B 1 70 ? 6.184 -9.648 -3.4 1 94.44 70 THR B CA 1
ATOM 1748 C C . THR B 1 70 ? 4.957 -10.414 -2.912 1 94.44 70 THR B C 1
ATOM 1750 O O . THR B 1 70 ? 4.043 -9.828 -2.33 1 94.44 70 THR B O 1
ATOM 1753 N N . LEU B 1 71 ? 4.891 -11.711 -3.156 1 94.81 71 LEU B N 1
ATOM 1754 C CA . LEU B 1 71 ? 3.793 -12.539 -2.67 1 94.81 71 LEU B CA 1
ATOM 1755 C C . LEU B 1 71 ? 3.723 -12.508 -1.146 1 94.81 71 LEU B C 1
ATOM 1757 O O . LEU B 1 71 ? 2.639 -12.383 -0.572 1 94.81 71 LEU B O 1
ATOM 1761 N N . TRP B 1 72 ? 4.844 -12.617 -0.535 1 92.44 72 TRP B N 1
ATOM 1762 C CA . TRP B 1 72 ? 4.887 -12.547 0.921 1 92.44 72 TRP B CA 1
ATOM 1763 C C . TRP B 1 72 ? 4.297 -11.234 1.418 1 92.44 72 TRP B C 1
ATOM 1765 O O . TRP B 1 72 ? 3.52 -11.211 2.373 1 92.44 72 TRP B O 1
ATOM 1775 N N . ARG B 1 73 ? 4.703 -10.148 0.81 1 91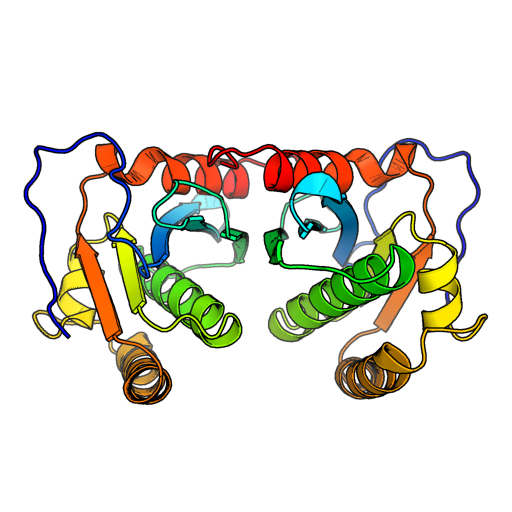.56 73 ARG B N 1
ATOM 1776 C CA . ARG B 1 73 ? 4.191 -8.836 1.19 1 91.56 73 ARG B CA 1
ATOM 1777 C C . ARG B 1 73 ? 2.676 -8.773 1.019 1 91.56 73 ARG B C 1
ATOM 1779 O O . ARG B 1 73 ? 1.975 -8.195 1.853 1 91.56 73 ARG B O 1
ATOM 1786 N N . ALA B 1 74 ? 2.207 -9.281 -0.065 1 93.44 74 ALA B N 1
ATOM 1787 C CA . ALA B 1 74 ? 0.765 -9.344 -0.288 1 93.44 74 ALA B CA 1
ATOM 1788 C C . ALA B 1 74 ? 0.066 -10.086 0.848 1 93.44 74 ALA B C 1
ATOM 1790 O O . ALA B 1 74 ? -0.961 -9.633 1.356 1 93.44 74 ALA B O 1
ATOM 1791 N N . MET B 1 75 ? 0.607 -11.211 1.231 1 91.06 75 MET B N 1
ATOM 1792 C CA . MET B 1 75 ? 0.039 -12.008 2.316 1 91.06 75 MET B CA 1
ATOM 1793 C C . MET B 1 75 ? 0.075 -11.234 3.633 1 91.06 75 MET B C 1
ATOM 1795 O O . MET B 1 75 ? -0.883 -11.273 4.406 1 91.06 75 MET B O 1
ATOM 1799 N N . ASP B 1 76 ? 1.14 -10.57 3.803 1 87.25 76 ASP B N 1
ATOM 1800 C CA . ASP B 1 76 ? 1.308 -9.781 5.02 1 87.25 76 ASP B CA 1
ATOM 1801 C C . ASP B 1 76 ? 0.236 -8.695 5.121 1 87.25 76 ASP B C 1
ATOM 1803 O O . ASP B 1 76 ? -0.315 -8.461 6.199 1 87.25 76 ASP B O 1
ATOM 1807 N N . LEU B 1 77 ? -0.085 -8.047 4.051 1 87.44 77 LEU B N 1
ATOM 1808 C CA . LEU B 1 77 ? -1.07 -6.973 4.012 1 87.44 77 LEU B CA 1
ATOM 1809 C C . LEU B 1 77 ? -2.463 -7.5 4.348 1 87.44 77 LEU B C 1
ATOM 1811 O O . LEU B 1 77 ? -3.258 -6.801 4.984 1 87.44 77 LEU B O 1
ATOM 1815 N N . VAL B 1 78 ? -2.746 -8.633 3.971 1 88.06 78 VAL B N 1
ATOM 1816 C CA . VAL B 1 78 ? -4.074 -9.203 4.184 1 88.06 78 VAL B CA 1
ATOM 1817 C C . VAL B 1 78 ? -4.242 -9.578 5.652 1 88.06 78 VAL B C 1
ATOM 1819 O O . VAL B 1 78 ? -5.348 -9.508 6.195 1 88.06 78 VAL B O 1
ATOM 1822 N N . VAL B 1 79 ? -3.221 -10.023 6.25 1 79.94 79 VAL B N 1
ATOM 1823 C CA . VAL B 1 79 ? -3.271 -10.367 7.668 1 79.94 79 VAL B CA 1
ATOM 1824 C C . VAL B 1 79 ? -3.732 -9.156 8.477 1 79.94 79 VAL B C 1
ATOM 1826 O O . VAL B 1 79 ? -4.512 -9.297 9.422 1 79.94 79 VAL B O 1
ATOM 1829 N N . GLU B 1 80 ? -3.359 -8.008 8.039 1 69.5 80 GLU B N 1
ATOM 1830 C CA . GLU B 1 80 ? -3.705 -6.77 8.727 1 69.5 80 GLU B CA 1
ATOM 1831 C C . GLU B 1 80 ? -5.176 -6.41 8.516 1 69.5 80 GLU B C 1
ATOM 1833 O O . GLU B 1 80 ? -5.793 -5.773 9.367 1 69.5 80 GLU B O 1
ATOM 1838 N N . LEU B 1 81 ? -5.863 -6.82 7.387 1 67.88 81 LEU B N 1
ATOM 1839 C CA . LEU B 1 81 ? -7.223 -6.449 7.02 1 67.88 81 LEU B CA 1
ATOM 1840 C C . LEU B 1 81 ? -8.234 -7.418 7.625 1 67.88 81 LEU B C 1
ATOM 1842 O O . LEU B 1 81 ? -9.438 -7.129 7.656 1 67.88 81 LEU B O 1
ATOM 1846 N N . ASP B 1 82 ? -7.844 -8.406 8.266 1 64.81 82 ASP B N 1
ATOM 1847 C CA . ASP B 1 82 ? -8.68 -9.406 8.922 1 64.81 82 ASP B CA 1
ATOM 1848 C C . ASP B 1 82 ? -9.617 -10.078 7.922 1 64.81 82 ASP B C 1
ATOM 1850 O O . ASP B 1 82 ? -10.742 -10.445 8.266 1 64.81 82 ASP B O 1
ATOM 1854 N N . ASP B 1 83 ? -9.25 -10.109 6.711 1 69 83 ASP B N 1
ATOM 1855 C CA . ASP B 1 83 ? -10.102 -10.797 5.746 1 69 83 ASP B CA 1
ATOM 1856 C C . ASP B 1 83 ? -10.031 -12.312 5.93 1 69 83 ASP B C 1
ATOM 1858 O O . ASP B 1 83 ? -8.961 -12.859 6.195 1 69 83 ASP B O 1
ATOM 1862 N N . ARG B 1 84 ? -11.148 -12.898 5.762 1 72.38 84 ARG B N 1
ATOM 1863 C CA . ARG B 1 84 ? -11.273 -14.312 6.125 1 72.38 84 ARG B CA 1
ATOM 1864 C C . ARG B 1 84 ? -10.961 -15.211 4.934 1 72.38 84 ARG B C 1
ATOM 1866 O O . ARG B 1 84 ? -10.516 -16.344 5.105 1 72.38 84 ARG B O 1
ATOM 1873 N N . ASN B 1 85 ? -11.297 -14.852 3.746 1 88.69 85 ASN B N 1
ATOM 1874 C CA . ASN B 1 85 ? -11.055 -15.648 2.549 1 88.69 85 ASN B CA 1
ATOM 1875 C C . ASN B 1 85 ? -10.305 -14.852 1.487 1 88.69 85 ASN B C 1
ATOM 1877 O O . ASN B 1 85 ? -10.797 -13.828 1.013 1 88.69 85 ASN B O 1
ATOM 1881 N N . VAL B 1 86 ? -9.133 -15.406 1.178 1 92.25 86 VAL B N 1
ATOM 1882 C CA . VAL B 1 86 ? -8.297 -14.625 0.268 1 92.25 86 VAL B CA 1
ATOM 1883 C C . VAL B 1 86 ? -7.742 -15.523 -0.829 1 92.25 86 VAL B C 1
ATOM 1885 O O . VAL B 1 86 ? -7.328 -16.656 -0.56 1 92.25 86 VAL B O 1
ATOM 1888 N N . VAL B 1 87 ? -7.773 -15.039 -2.053 1 92.88 87 VAL B N 1
ATOM 1889 C CA . VAL B 1 87 ? -7.102 -15.688 -3.176 1 92.88 87 VAL B CA 1
ATOM 1890 C C . VAL B 1 87 ? -5.984 -14.789 -3.697 1 92.88 87 VAL B C 1
ATOM 1892 O O . VAL B 1 87 ? -6.223 -13.625 -4.047 1 92.88 87 VAL B O 1
ATOM 1895 N N . PHE B 1 88 ? -4.805 -15.297 -3.689 1 94.44 88 PHE B N 1
ATOM 1896 C CA . PHE B 1 88 ? -3.674 -14.594 -4.281 1 94.44 88 PHE B CA 1
ATOM 1897 C C . PHE B 1 88 ? -3.434 -15.055 -5.711 1 94.44 88 PHE B C 1
ATOM 1899 O O . PHE B 1 88 ? -3.312 -16.25 -5.969 1 94.44 88 PHE B O 1
ATOM 1906 N N . GLU B 1 89 ? -3.352 -14.117 -6.656 1 94.62 89 GLU B N 1
ATOM 1907 C CA . GLU B 1 89 ? -3.105 -14.438 -8.062 1 94.62 89 GLU B CA 1
ATOM 1908 C C . GLU B 1 89 ? -1.884 -13.695 -8.594 1 94.62 89 GLU B C 1
ATOM 1910 O O . GLU B 1 89 ? -1.692 -12.516 -8.297 1 94.62 89 GLU B O 1
ATOM 1915 N N . GLY B 1 90 ? -1.056 -14.367 -9.281 1 94.5 90 GLY B N 1
ATOM 1916 C CA . GLY B 1 90 ? 0.115 -13.797 -9.938 1 94.5 90 GLY B CA 1
ATOM 1917 C C . GLY B 1 90 ? 0.643 -14.656 -11.062 1 94.5 90 GLY B C 1
ATOM 1918 O O . GLY B 1 90 ? 0.185 -15.789 -11.258 1 94.5 90 GLY B O 1
ATOM 1919 N N . ASP B 1 91 ? 1.59 -14.141 -11.836 1 92.44 91 ASP B N 1
ATOM 1920 C CA . ASP B 1 91 ? 2.096 -14.891 -12.984 1 92.44 91 ASP B CA 1
ATOM 1921 C C . ASP B 1 91 ? 3.465 -15.5 -12.688 1 92.44 91 ASP B C 1
ATOM 1923 O O . ASP B 1 91 ? 4.184 -15.906 -13.602 1 92.44 91 ASP B O 1
ATOM 1927 N N . ALA B 1 92 ? 3.846 -15.602 -11.453 1 92.38 92 ALA B N 1
ATOM 1928 C CA . ALA B 1 92 ? 5.074 -16.25 -11 1 92.38 92 ALA B CA 1
ATOM 1929 C C . ALA B 1 92 ? 4.848 -17.719 -10.711 1 92.38 92 ALA B C 1
ATOM 1931 O O . ALA B 1 92 ? 4.816 -18.141 -9.547 1 92.38 92 ALA B O 1
ATOM 1932 N N . GLU B 1 93 ? 4.848 -18.5 -11.75 1 90.81 93 GLU B N 1
ATOM 1933 C CA . GLU B 1 93 ? 4.426 -19.906 -11.656 1 90.81 93 GLU B CA 1
ATOM 1934 C C . GLU B 1 93 ? 5.297 -20.672 -10.664 1 90.81 93 GLU B C 1
ATOM 1936 O O . GLU B 1 93 ? 4.781 -21.406 -9.812 1 90.81 93 GLU B O 1
ATOM 1941 N N . ARG B 1 94 ? 6.551 -20.5 -10.773 1 89.88 94 ARG B N 1
ATOM 1942 C CA . ARG B 1 94 ? 7.465 -21.266 -9.93 1 89.88 94 ARG B CA 1
ATOM 1943 C C . ARG B 1 94 ? 7.262 -20.938 -8.453 1 89.88 94 ARG B C 1
ATOM 1945 O O . ARG B 1 94 ? 7.211 -21.828 -7.609 1 89.88 94 ARG B O 1
ATOM 1952 N N . VAL B 1 95 ? 7.078 -19.703 -8.156 1 91.75 95 VAL B N 1
ATOM 1953 C CA . VAL B 1 95 ? 6.891 -19.25 -6.785 1 91.75 95 VAL B CA 1
ATOM 1954 C C . VAL B 1 95 ? 5.559 -19.766 -6.246 1 91.75 95 VAL B C 1
ATOM 1956 O O . VAL B 1 95 ? 5.492 -20.281 -5.129 1 91.75 95 VAL B O 1
ATOM 1959 N N . ILE B 1 96 ? 4.578 -19.688 -7.047 1 91.88 96 ILE B N 1
ATOM 1960 C CA . ILE B 1 96 ? 3.23 -20.078 -6.656 1 91.88 96 ILE B CA 1
ATOM 1961 C C . ILE B 1 96 ? 3.191 -21.594 -6.387 1 91.88 96 ILE B C 1
ATOM 1963 O O . ILE B 1 96 ? 2.643 -22.031 -5.375 1 91.88 96 ILE B O 1
ATOM 1967 N N . LYS B 1 97 ? 3.781 -22.344 -7.262 1 88.94 97 LYS B N 1
ATOM 1968 C CA . LYS B 1 97 ? 3.848 -23.781 -7.059 1 88.94 97 LYS B CA 1
ATOM 1969 C C . LYS B 1 97 ? 4.613 -24.125 -5.781 1 88.94 97 LYS B C 1
ATOM 1971 O O . LYS B 1 97 ? 4.215 -25.016 -5.039 1 88.94 97 LYS B O 1
ATOM 1976 N N . GLY B 1 98 ? 5.633 -23.391 -5.523 1 87.38 98 GLY B N 1
ATOM 1977 C CA . GLY B 1 98 ? 6.41 -23.609 -4.312 1 87.38 98 GLY B CA 1
ATOM 1978 C C . GLY B 1 98 ? 5.621 -23.344 -3.043 1 87.38 98 GLY B C 1
ATOM 1979 O O . GLY B 1 98 ? 5.645 -24.156 -2.113 1 87.38 98 GLY B O 1
ATOM 1980 N N . VAL B 1 99 ? 4.945 -22.312 -3.023 1 87.31 99 VAL B N 1
ATOM 1981 C CA . VAL B 1 99 ? 4.16 -21.922 -1.857 1 87.31 99 VAL B CA 1
ATOM 1982 C C . VAL B 1 99 ? 2.986 -22.875 -1.674 1 87.31 99 VAL B C 1
ATOM 1984 O O . VAL B 1 99 ? 2.576 -23.156 -0.545 1 87.31 99 VAL B O 1
ATOM 1987 N N . ALA B 1 100 ? 2.51 -23.406 -2.746 1 83.75 100 ALA B N 1
ATOM 1988 C CA . ALA B 1 100 ? 1.403 -24.359 -2.699 1 83.75 100 ALA B CA 1
ATOM 1989 C C . ALA B 1 100 ? 1.893 -25.75 -2.291 1 83.75 100 ALA B C 1
ATOM 1991 O O . ALA B 1 100 ? 1.095 -26.672 -2.148 1 83.75 100 ALA B O 1
ATOM 1992 N N . GLY B 1 101 ? 3.17 -25.859 -2.1 1 81.88 101 GLY B N 1
ATOM 1993 C CA . GLY B 1 101 ? 3.725 -27.156 -1.715 1 81.88 101 GLY B CA 1
ATOM 1994 C C . GLY B 1 101 ? 3.928 -28.094 -2.891 1 81.88 101 GLY B C 1
ATOM 1995 O O . GLY B 1 101 ? 4.055 -29.297 -2.709 1 81.88 101 GLY B O 1
ATOM 1996 N N . LYS B 1 102 ? 3.82 -27.594 -4.078 1 81.44 102 LYS B N 1
ATOM 1997 C CA . LYS B 1 102 ? 3.936 -28.406 -5.289 1 81.44 102 LYS B CA 1
ATOM 1998 C C . LYS B 1 102 ? 5.262 -28.141 -6 1 81.44 102 LYS B C 1
ATOM 2000 O O . LYS B 1 102 ? 5.41 -28.469 -7.18 1 81.44 102 LYS B O 1
ATOM 2005 N N . GLY B 1 103 ? 6.098 -27.469 -5.383 1 81.81 103 GLY B N 1
ATOM 2006 C CA . GLY B 1 103 ? 7.41 -27.141 -5.918 1 81.81 103 GLY B CA 1
ATOM 2007 C C . GLY B 1 103 ? 8.391 -26.656 -4.859 1 81.81 103 GLY B C 1
ATOM 2008 O O . GLY B 1 103 ? 8.148 -26.844 -3.662 1 81.81 103 GLY B O 1
ATOM 2009 N N . ILE B 1 104 ? 9.508 -26.203 -5.371 1 77.88 104 ILE B N 1
ATOM 2010 C CA . ILE B 1 104 ? 10.562 -25.75 -4.469 1 77.88 104 ILE B CA 1
ATOM 2011 C C . ILE B 1 104 ? 10.578 -24.234 -4.395 1 77.88 104 ILE B C 1
ATOM 2013 O O . ILE B 1 104 ? 10.484 -23.547 -5.418 1 77.88 104 ILE B O 1
ATOM 2017 N N . ILE B 1 105 ? 10.523 -23.797 -3.195 1 77.75 105 ILE B N 1
ATOM 2018 C CA . ILE B 1 105 ? 10.703 -22.375 -2.971 1 77.75 105 ILE B CA 1
ATOM 2019 C C . ILE B 1 105 ? 12.133 -22.109 -2.494 1 77.75 105 ILE B C 1
ATOM 2021 O O . ILE B 1 105 ? 12.781 -22.984 -1.925 1 77.75 105 ILE B O 1
ATOM 2025 N N . CYS B 1 106 ? 12.594 -20.953 -2.859 1 77.38 106 CYS B N 1
ATOM 2026 C CA . CYS B 1 106 ? 13.93 -20.578 -2.404 1 77.38 106 CYS B CA 1
ATOM 2027 C C . CYS B 1 106 ? 14.047 -20.703 -0.891 1 77.38 106 CYS B C 1
ATOM 2029 O O . CYS B 1 106 ? 13.141 -20.312 -0.156 1 77.38 106 CYS B O 1
ATOM 2031 N N . ALA B 1 107 ? 15.172 -21.312 -0.481 1 76.81 107 ALA B N 1
ATOM 2032 C CA . ALA B 1 107 ? 15.414 -21.625 0.925 1 76.81 107 ALA B CA 1
ATOM 2033 C C . ALA B 1 107 ? 15.297 -20.375 1.79 1 76.81 107 ALA B C 1
ATOM 2035 O O . ALA B 1 107 ? 14.781 -20.422 2.908 1 76.81 107 ALA B O 1
ATOM 2036 N N . LEU B 1 108 ? 15.672 -19.25 1.18 1 78.81 108 LEU B N 1
ATOM 2037 C CA . LEU B 1 108 ? 15.68 -18 1.918 1 78.81 108 LEU B CA 1
ATOM 2038 C C . LEU B 1 108 ? 14.266 -17.594 2.307 1 78.81 108 LEU B C 1
ATOM 2040 O O . LEU B 1 108 ? 14.062 -16.938 3.338 1 78.81 108 LEU B O 1
ATOM 2044 N N . MET B 1 109 ? 13.352 -18.062 1.456 1 85.19 109 MET B N 1
ATOM 2045 C CA . MET B 1 109 ? 11.984 -17.594 1.694 1 85.19 109 MET B CA 1
ATOM 2046 C C . MET B 1 109 ? 11.148 -18.688 2.352 1 85.19 109 MET B C 1
ATOM 2048 O O . MET B 1 109 ? 10.062 -18.422 2.871 1 85.19 109 MET B O 1
ATOM 2052 N N . ALA B 1 110 ? 11.664 -19.891 2.393 1 83.88 110 ALA B N 1
ATOM 2053 C CA . ALA B 1 110 ? 10.898 -21.031 2.891 1 83.88 110 ALA B CA 1
ATOM 2054 C C . ALA B 1 110 ? 10.406 -20.781 4.312 1 83.88 110 ALA B C 1
ATOM 2056 O O . ALA B 1 110 ? 9.227 -20.984 4.613 1 83.88 110 ALA B O 1
ATOM 2057 N N . GLN B 1 111 ? 11.281 -20.297 5.141 1 85.44 111 GLN B N 1
ATOM 2058 C CA . GLN B 1 111 ? 10.898 -20.062 6.527 1 85.44 111 GLN B CA 1
ATOM 2059 C C . GLN B 1 111 ? 9.844 -18.969 6.633 1 85.44 111 GLN B C 1
ATOM 2061 O O . GLN B 1 111 ? 8.938 -19.047 7.457 1 85.44 111 GLN B O 1
ATOM 2066 N N . PHE B 1 112 ? 9.984 -17.969 5.84 1 84.31 112 PHE B N 1
ATOM 2067 C CA . PHE B 1 112 ? 9.039 -16.859 5.863 1 84.31 112 PHE B CA 1
ATOM 2068 C C . PHE B 1 112 ? 7.645 -17.328 5.469 1 84.31 112 PHE B C 1
ATOM 2070 O O . PHE B 1 112 ? 6.652 -16.938 6.086 1 84.31 112 PHE B O 1
ATOM 2077 N N . PHE B 1 113 ? 7.59 -18.203 4.543 1 88.31 113 PHE B N 1
ATOM 2078 C CA . PHE B 1 113 ? 6.285 -18.703 4.117 1 88.31 113 PHE B CA 1
ATOM 2079 C C . PHE B 1 113 ? 5.715 -19.672 5.145 1 88.31 113 PHE B C 1
ATOM 2081 O O . PHE B 1 113 ? 4.5 -19.734 5.34 1 88.31 113 PHE B O 1
ATOM 2088 N N . ASP B 1 114 ? 6.582 -20.391 5.809 1 85.38 114 ASP B N 1
ATOM 2089 C CA . ASP B 1 114 ? 6.105 -21.25 6.898 1 85.38 114 ASP B CA 1
ATOM 2090 C C . ASP B 1 114 ? 5.469 -20.406 8.008 1 85.38 114 ASP B C 1
ATOM 2092 O O . ASP B 1 114 ? 4.387 -20.734 8.5 1 85.38 114 ASP B O 1
ATOM 2096 N N . ASP B 1 115 ? 6.121 -19.344 8.312 1 84.88 115 ASP B N 1
ATOM 2097 C CA . ASP B 1 115 ? 5.598 -18.438 9.328 1 84.88 115 ASP B CA 1
ATOM 2098 C C . ASP B 1 115 ? 4.277 -17.812 8.875 1 84.88 115 ASP B C 1
ATOM 2100 O O . ASP B 1 115 ? 3.34 -17.703 9.672 1 84.88 115 ASP B O 1
ATOM 2104 N N . MET B 1 116 ? 4.316 -17.422 7.668 1 85.19 116 MET B N 1
ATOM 2105 C CA . MET B 1 116 ? 3.117 -16.797 7.121 1 85.19 116 MET B CA 1
ATOM 2106 C C . MET B 1 116 ? 1.942 -17.766 7.137 1 85.19 116 MET B C 1
ATOM 2108 O O . MET B 1 116 ? 0.823 -17.391 7.488 1 85.19 116 MET B O 1
ATOM 2112 N N . ARG B 1 117 ? 2.225 -19 6.754 1 83.12 117 ARG B N 1
ATOM 2113 C CA . ARG B 1 117 ? 1.188 -20.031 6.789 1 83.12 117 ARG B CA 1
ATOM 2114 C C . ARG B 1 117 ? 0.63 -20.188 8.203 1 83.12 117 ARG B C 1
ATOM 2116 O O . ARG B 1 117 ? -0.582 -20.312 8.383 1 83.12 117 ARG B O 1
ATOM 2123 N N . SER B 1 118 ? 1.459 -20.109 9.133 1 83.69 118 SER B N 1
ATOM 2124 C CA . SER B 1 118 ? 1.035 -20.25 10.523 1 83.69 118 SER B CA 1
ATOM 2125 C C . SER B 1 118 ? 0.173 -19.062 10.961 1 83.69 118 SER B C 1
ATOM 2127 O O . SER B 1 118 ? -0.764 -19.219 11.742 1 83.69 118 SER B O 1
ATOM 2129 N N . ARG B 1 119 ? 0.498 -17.938 10.43 1 79.5 119 ARG B N 1
ATOM 2130 C CA . ARG B 1 119 ? -0.244 -16.734 10.781 1 79.5 119 ARG B CA 1
ATOM 2131 C C . ARG B 1 119 ? -1.604 -16.703 10.086 1 79.5 119 ARG B C 1
ATOM 2133 O O . ARG B 1 119 ? -2.57 -16.172 10.633 1 79.5 119 ARG B O 1
ATOM 2140 N N . LEU B 1 120 ? -1.583 -17.281 8.977 1 77 120 LEU B N 1
ATOM 2141 C CA . LEU B 1 120 ? -2.805 -17.25 8.18 1 77 120 LEU B CA 1
ATOM 2142 C C . LEU B 1 120 ? -3.717 -18.422 8.523 1 77 120 LEU B C 1
ATOM 2144 O O . LEU B 1 120 ? -4.918 -18.375 8.25 1 77 120 LEU B O 1
ATOM 2148 N N . VAL B 1 121 ? -3.211 -19.547 8.977 1 69.06 121 VAL B N 1
ATOM 2149 C CA . VAL B 1 121 ? -3.945 -20.797 9.203 1 69.06 121 VAL B CA 1
ATOM 2150 C C . VAL B 1 121 ? -5.16 -20.516 10.086 1 69.06 121 VAL B C 1
ATOM 2152 O O . VAL B 1 121 ? -6.23 -21.094 9.875 1 69.06 121 VAL B O 1
ATOM 2155 N N . HIS B 1 122 ? -5.129 -19.797 11.031 1 61.41 122 HIS B N 1
ATOM 2156 C CA . HIS B 1 122 ? -6.258 -19.641 11.938 1 61.41 122 HIS B CA 1
ATOM 2157 C C . HIS B 1 122 ? -7.184 -18.516 11.477 1 61.41 122 HIS B C 1
ATOM 2159 O O . HIS B 1 122 ? -8.25 -18.312 12.055 1 61.41 122 HIS B O 1
ATOM 2165 N N . ARG B 1 123 ? -6.855 -17.875 10.641 1 58.16 123 ARG B N 1
ATOM 2166 C CA . ARG B 1 123 ? -7.645 -16.688 10.344 1 58.16 123 ARG B CA 1
ATOM 2167 C C . ARG B 1 123 ? -8.391 -16.844 9.023 1 58.16 123 ARG B C 1
ATOM 2169 O O . ARG B 1 123 ? -9.531 -16.391 8.891 1 58.16 123 ARG B O 1
ATOM 2176 N N . GLN B 1 124 ? -7.699 -17.391 7.984 1 61.59 124 GLN B N 1
ATOM 2177 C CA . GLN B 1 124 ? -8.227 -17.156 6.645 1 61.59 124 GLN B CA 1
ATOM 2178 C C . GLN B 1 124 ? -8.055 -18.391 5.758 1 61.59 124 GLN B C 1
ATOM 2180 O O . GLN B 1 124 ? -7.078 -19.125 5.902 1 61.59 124 GLN B O 1
ATOM 2185 N N . ASP B 1 125 ? -9.227 -18.844 5.188 1 81.88 125 ASP B N 1
ATOM 2186 C CA . ASP B 1 125 ? -9.047 -19.672 3.996 1 81.88 125 ASP B CA 1
ATOM 2187 C C . ASP B 1 125 ? -8.336 -18.891 2.893 1 81.88 125 ASP B C 1
ATOM 2189 O O . ASP B 1 125 ? -8.695 -17.75 2.6 1 81.88 125 ASP B O 1
ATOM 2193 N N . TRP B 1 126 ? -7.152 -19.328 2.646 1 86.44 126 TRP B N 1
ATOM 2194 C CA . TRP B 1 126 ? -6.418 -18.641 1.593 1 86.44 126 TRP B CA 1
ATOM 2195 C C . TRP B 1 126 ? -5.918 -19.625 0.54 1 86.44 126 TRP B C 1
ATOM 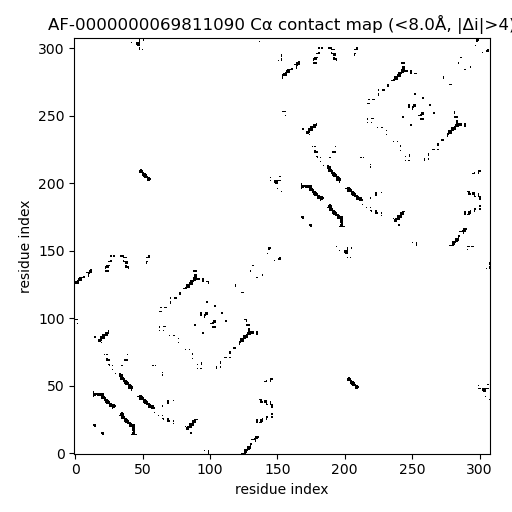2197 O O . TRP B 1 126 ? -5.789 -20.812 0.812 1 86.44 126 TRP B O 1
ATOM 2207 N N . SER B 1 127 ? -5.766 -19.125 -0.712 1 90.25 127 SER B N 1
ATOM 2208 C CA . SER B 1 127 ? -5.188 -19.906 -1.807 1 90.25 127 SER B CA 1
ATOM 2209 C C . SER B 1 127 ? -4.309 -19.031 -2.697 1 90.25 127 SER B C 1
ATOM 2211 O O . SER B 1 127 ? -4.414 -17.797 -2.664 1 90.25 127 SER B O 1
ATOM 2213 N N . VAL B 1 128 ? -3.412 -19.672 -3.336 1 92.19 128 VAL B N 1
ATOM 2214 C CA . VAL B 1 128 ? -2.576 -19 -4.324 1 92.19 128 VAL B CA 1
ATOM 2215 C C . VAL B 1 128 ? -2.803 -19.625 -5.699 1 92.19 128 VAL B C 1
ATOM 2217 O O . VAL B 1 128 ? -2.877 -20.844 -5.832 1 92.19 128 VAL B O 1
ATOM 2220 N N . GLU B 1 129 ? -2.955 -18.75 -6.715 1 92.62 129 GLU B N 1
ATOM 2221 C CA . GLU B 1 129 ? -3.264 -19.219 -8.062 1 92.62 129 GLU B CA 1
ATOM 2222 C C . GLU B 1 129 ? -2.355 -18.562 -9.102 1 92.62 129 GLU B C 1
ATOM 2224 O O . GLU B 1 129 ? -2.07 -17.359 -9.008 1 92.62 129 GLU B O 1
ATOM 2229 N N . PHE B 1 130 ? -1.943 -19.406 -10.07 1 92.5 130 PHE B N 1
ATOM 2230 C CA . PHE B 1 130 ? -1.171 -18.906 -11.203 1 92.5 130 PHE B CA 1
ATOM 2231 C C . PHE B 1 130 ? -2.092 -18.375 -12.297 1 92.5 130 PHE B C 1
ATOM 2233 O O . PHE B 1 130 ? -3.084 -19.031 -12.641 1 92.5 130 PHE B O 1
ATOM 2240 N N . ILE B 1 131 ? -1.834 -17.219 -12.742 1 89.31 131 ILE B N 1
ATOM 2241 C CA . ILE B 1 131 ? -2.529 -16.641 -13.891 1 89.31 131 ILE B CA 1
ATOM 2242 C C . ILE B 1 131 ? -1.512 -16.141 -14.906 1 89.31 131 ILE B C 1
ATOM 2244 O O . ILE B 1 131 ? -0.409 -15.719 -14.539 1 89.31 131 ILE B O 1
ATOM 2248 N N . TYR B 1 132 ? -1.854 -16.172 -16.188 1 87.25 132 TYR B N 1
ATOM 2249 C CA . TYR B 1 132 ? -0.956 -15.672 -17.219 1 87.25 132 TYR B CA 1
ATOM 2250 C C . TYR B 1 132 ? -0.852 -14.156 -17.156 1 87.25 132 TYR B C 1
ATOM 2252 O O . TYR B 1 132 ? -1.765 -13.484 -16.672 1 87.25 132 TYR B O 1
ATOM 2260 N N . ARG B 1 133 ? 0.158 -13.68 -17.75 1 82.94 133 ARG B N 1
ATOM 2261 C CA . ARG B 1 133 ? 0.494 -12.266 -17.703 1 82.94 133 ARG B CA 1
ATOM 2262 C C . ARG B 1 133 ? -0.678 -11.406 -18.156 1 82.94 133 ARG B C 1
ATOM 2264 O O . ARG B 1 133 ? -0.953 -10.352 -17.578 1 82.94 133 ARG B O 1
ATOM 2271 N N . GLU B 1 134 ? -1.362 -11.875 -19.172 1 81.44 134 GLU B N 1
ATOM 2272 C CA . GLU B 1 134 ? -2.477 -11.133 -19.75 1 81.44 134 GLU B CA 1
ATOM 2273 C C . GLU B 1 134 ? -3.611 -10.969 -18.734 1 81.44 134 GLU B C 1
ATOM 2275 O O . GLU B 1 134 ? -4.332 -9.969 -18.766 1 81.44 134 GLU B O 1
ATOM 2280 N N . GLY B 1 135 ? -3.764 -11.891 -17.828 1 82.5 135 GLY B N 1
ATOM 2281 C CA . GLY B 1 135 ? -4.809 -11.844 -16.812 1 82.5 135 GLY B CA 1
ATOM 2282 C C . GLY B 1 135 ? -4.422 -11.039 -15.586 1 82.5 135 GLY B C 1
ATOM 2283 O O . GLY B 1 135 ? -5.254 -10.797 -14.711 1 82.5 135 GLY B O 1
ATOM 2284 N N . ASN B 1 136 ? -3.191 -10.602 -15.5 1 88.25 136 ASN B N 1
ATOM 2285 C CA . ASN B 1 136 ? -2.664 -9.898 -14.336 1 88.25 136 ASN B CA 1
ATOM 2286 C C . ASN B 1 136 ? -2.393 -8.43 -14.641 1 88.25 136 ASN B C 1
ATOM 2288 O O . ASN B 1 136 ? -1.466 -7.836 -14.086 1 88.25 136 ASN B O 1
ATOM 2292 N N . SER B 1 137 ? -3.189 -7.828 -15.477 1 84.94 137 SER B N 1
ATOM 2293 C CA . SER B 1 137 ? -2.932 -6.512 -16.047 1 84.94 137 SER B CA 1
ATOM 2294 C C . SER B 1 137 ? -2.93 -5.43 -14.977 1 84.94 137 SER B C 1
ATOM 2296 O O . SER B 1 137 ? -2.123 -4.5 -15.031 1 84.94 137 SER B O 1
ATOM 2298 N N . VAL B 1 138 ? -3.762 -5.562 -14.023 1 83.44 138 VAL B N 1
ATOM 2299 C CA . VAL B 1 138 ? -3.9 -4.508 -13.023 1 83.44 138 VAL B CA 1
ATOM 2300 C C . VAL B 1 138 ? -2.613 -4.398 -12.203 1 83.44 138 VAL B C 1
ATOM 2302 O O . VAL B 1 138 ? -2.066 -3.305 -12.047 1 83.44 138 VAL B O 1
ATOM 2305 N N . ALA B 1 139 ? -2.1 -5.492 -11.727 1 88.06 139 ALA B N 1
ATOM 2306 C CA . ALA B 1 139 ? -0.855 -5.473 -10.969 1 88.06 139 ALA B CA 1
ATOM 2307 C C . ALA B 1 139 ? 0.335 -5.148 -11.867 1 88.06 139 ALA B C 1
ATOM 2309 O O . ALA B 1 139 ? 1.271 -4.465 -11.438 1 88.06 139 ALA B O 1
ATOM 2310 N N . HIS B 1 140 ? 0.244 -5.566 -13.086 1 86.25 140 HIS B N 1
ATOM 2311 C CA . HIS B 1 140 ? 1.302 -5.289 -14.055 1 86.25 140 HIS B CA 1
ATOM 2312 C C . HIS B 1 140 ? 1.438 -3.793 -14.305 1 86.25 140 HIS B C 1
ATOM 2314 O O . HIS B 1 140 ? 2.547 -3.254 -14.289 1 86.25 140 HIS B O 1
ATOM 2320 N N . GLU B 1 141 ? 0.326 -3.16 -14.516 1 83.38 141 GLU B N 1
ATOM 2321 C CA . GLU B 1 141 ? 0.34 -1.718 -14.742 1 83.38 141 GLU B CA 1
ATOM 2322 C C . GLU B 1 141 ? 0.805 -0.965 -13.5 1 83.38 141 GLU B C 1
ATOM 2324 O O . GLU B 1 141 ? 1.579 -0.011 -13.602 1 83.38 141 GLU B O 1
ATOM 2329 N N . LEU B 1 142 ? 0.358 -1.398 -12.406 1 84.12 142 LEU B N 1
ATOM 2330 C CA . LEU B 1 142 ? 0.714 -0.749 -11.148 1 84.12 142 LEU B CA 1
ATOM 2331 C C . LEU B 1 142 ? 2.223 -0.783 -10.93 1 84.12 142 LEU B C 1
ATOM 2333 O O . LEU B 1 142 ? 2.828 0.238 -10.594 1 84.12 142 LEU B O 1
ATOM 2337 N N . VAL B 1 143 ? 2.787 -1.952 -11.109 1 85.88 143 VAL B N 1
ATOM 2338 C CA . VAL B 1 143 ? 4.207 -2.096 -10.797 1 85.88 143 VAL B CA 1
ATOM 2339 C C . VAL B 1 143 ? 5.039 -1.332 -11.828 1 85.88 143 VAL B C 1
ATOM 2341 O O . VAL B 1 143 ? 6.113 -0.816 -11.508 1 85.88 143 VAL B O 1
ATOM 2344 N N . LYS B 1 144 ? 4.641 -1.272 -13.047 1 81.75 144 LYS B N 1
ATOM 2345 C CA . LYS B 1 144 ? 5.352 -0.492 -14.055 1 81.75 144 LYS B CA 1
ATOM 2346 C C . LYS B 1 144 ? 5.438 0.978 -13.648 1 81.75 144 LYS B C 1
ATOM 2348 O O . LYS B 1 144 ? 6.457 1.63 -13.883 1 81.75 144 LYS B O 1
ATOM 2353 N N . ARG B 1 145 ? 4.426 1.398 -13.031 1 73.25 145 ARG B N 1
ATOM 2354 C CA . ARG B 1 145 ? 4.414 2.781 -12.562 1 73.25 145 ARG B CA 1
ATOM 2355 C C . ARG B 1 145 ? 5.398 2.979 -11.414 1 73.25 145 ARG B C 1
ATOM 2357 O O . ARG B 1 145 ? 6.027 4.031 -11.305 1 73.25 145 ARG B O 1
ATOM 2364 N N . ALA B 1 146 ? 5.504 1.961 -10.672 1 72.44 146 ALA B N 1
ATOM 2365 C CA . ALA B 1 146 ? 6.398 2.033 -9.523 1 72.44 146 ALA B CA 1
ATOM 2366 C C . ALA B 1 146 ? 7.855 2.129 -9.961 1 72.44 146 ALA B C 1
ATOM 2368 O O . ALA B 1 146 ? 8.656 2.822 -9.328 1 72.44 146 ALA B O 1
ATOM 2369 N N . VAL B 1 147 ? 8.109 1.417 -10.977 1 71.19 147 VAL B N 1
ATOM 2370 C CA . VAL B 1 147 ? 9.5 1.38 -11.43 1 71.19 147 VAL B CA 1
ATOM 2371 C C . VAL B 1 147 ? 9.773 2.572 -12.344 1 71.19 147 VAL B C 1
ATOM 2373 O O . VAL B 1 147 ? 10.914 3.035 -12.438 1 71.19 147 VAL B O 1
ATOM 2376 N N . ARG B 1 148 ? 8.703 2.916 -13.133 1 63.19 148 ARG B N 1
ATOM 2377 C CA . ARG B 1 14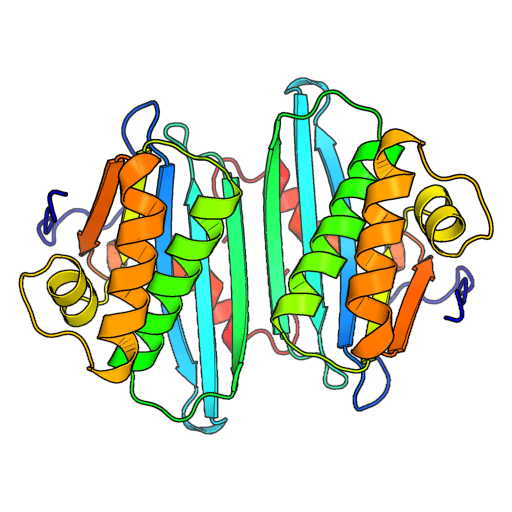8 ? 8.891 4.051 -14.031 1 63.19 148 ARG B CA 1
ATOM 2378 C C . ARG B 1 148 ? 8.867 5.367 -13.266 1 63.19 148 ARG B C 1
ATOM 2380 O O . ARG B 1 148 ? 9.461 6.355 -13.703 1 63.19 148 ARG B O 1
ATOM 2387 N N . ILE B 1 149 ? 7.793 5.34 -12.32 1 51.38 149 ILE B N 1
ATOM 2388 C CA . ILE B 1 149 ? 7.438 6.621 -11.719 1 51.38 149 ILE B CA 1
ATOM 2389 C C . ILE B 1 149 ? 8.695 7.316 -11.203 1 51.38 149 ILE B C 1
ATOM 2391 O O . ILE B 1 149 ? 9.383 6.797 -10.32 1 51.38 149 ILE B O 1
ATOM 2395 N N . GLU B 1 150 ? 9.516 7.781 -12.062 1 46.59 150 GLU B N 1
ATOM 2396 C CA . GLU B 1 150 ? 10.203 9 -11.664 1 46.59 150 GLU B CA 1
ATOM 2397 C C . GLU B 1 150 ? 9.336 9.852 -10.742 1 46.59 150 GLU B C 1
ATOM 2399 O O . GLU B 1 150 ? 9.367 11.086 -10.812 1 46.59 150 GLU B O 1
ATOM 2404 N N . GLY B 1 151 ? 8.695 9.352 -9.875 1 44.41 151 GLY B N 1
ATOM 2405 C CA . GLY B 1 151 ? 7.996 10.148 -8.891 1 44.41 151 GLY B CA 1
ATOM 2406 C C . GLY B 1 151 ? 6.5 10.227 -9.133 1 44.41 151 GLY B C 1
ATOM 2407 O O . GLY B 1 151 ? 5.77 10.836 -8.352 1 44.41 151 GLY B O 1
ATOM 2408 N N . LYS B 1 152 ? 5.91 9.719 -10.406 1 44.44 152 LYS B N 1
ATOM 2409 C CA . LYS B 1 152 ? 4.535 10.094 -10.711 1 44.44 152 LYS B CA 1
ATOM 2410 C C . LYS B 1 152 ? 3.572 8.945 -10.422 1 44.44 152 LYS B C 1
ATOM 2412 O O . LYS B 1 152 ? 3.322 8.109 -11.297 1 44.44 152 LYS B O 1
ATOM 2417 N N . CYS B 1 153 ? 3.768 8.156 -9.562 1 38.5 153 CYS B N 1
ATOM 2418 C CA . CYS B 1 153 ? 2.92 6.98 -9.383 1 38.5 153 CYS B CA 1
ATOM 2419 C C . CYS B 1 153 ? 1.45 7.379 -9.297 1 38.5 153 CYS B C 1
ATOM 2421 O O . CYS B 1 153 ? 0.565 6.543 -9.484 1 38.5 153 CYS B O 1
ATOM 2423 N N . CYS B 1 154 ? 1.094 8.43 -8.617 1 36.34 154 CYS B N 1
ATOM 2424 C CA . CYS B 1 154 ? -0.312 8.758 -8.414 1 36.34 154 CYS B CA 1
ATOM 2425 C C . CYS B 1 154 ? -0.819 9.688 -9.5 1 36.34 154 CYS B C 1
ATOM 2427 O O . CYS B 1 154 ? -0.053 10.484 -10.055 1 36.34 154 CYS B O 1
#

Sequence (308 aa):
MGVNVKRRKDTKWKPPDEGVTKVNFDTAIDKPNNKVGLGIVARNYKGELLFSLCASKMFSGNSDLAEAITLWRAMDLVVELDDRNVVFEGDAERVIKGVAGKGIICALMAQFFDDMRSRLVHRQDWSVEFIYREGNSVAHELVKRAVRIEGKCCMGVNVKRRKDTKWKPPDEGVTKVNFDTAIDKPNNKVGLGIVARNYKGELLFSLCASKMFSGNSDLAEAITLWRAMDLVVELDDRNVVFEGDAERVIKGVAGKGIICALMAQFFDDMRSRLVHRQDWSVEFIYREGNSVAHELVKRAVRIEGKCC

Secondary structure (DSSP, 8-state):
-------TT--S--PPPTT-EEEEEEEEEEGGGTEEEEEEEEE-TT--EEEEEEEEEE--S-HHHHHHHHHHHHHHHHHHHT-SEEEEEES-HHHHHHHTTSSPPPHHHHHHHHHHHHHHHTT-EEEEEE--GGGGHHHHHHHHHHHH-SS---/-------TT--S--PPPTT-EEEEEEEEEEGGGTEEEEEEEEE-TT--EEEEEEEEEE--S-HHHHHHHHHHHHHHHHHHHT-SEEEEEES-HHHHHHHTTSSPPPHHHHHHHHHHHHHHHTT-EEEEEE--GGGGHHHHHHHHHHHH-SS---

Radius of gyration: 19.19 Å; Cα contacts (8 Å, |Δi|>4): 698; chains: 2; bounding box: 44×58×44 Å

Solvent-accessible surface area (backbone atoms only — not comparable to full-atom values): 15603 Å² total; per-residue (Å²): 115,61,55,53,73,56,76,84,79,59,50,60,78,71,66,40,56,84,80,25,37,33,33,33,40,31,66,38,78,38,72,96,75,34,27,33,11,28,9,33,35,27,26,32,42,84,33,36,41,40,34,35,39,28,27,36,42,82,40,86,75,54,70,65,57,51,44,44,52,42,53,49,50,52,54,53,56,42,64,75,68,67,59,44,28,38,37,37,35,28,61,52,52,62,47,45,32,14,75,59,68,72,46,73,52,60,73,88,49,43,60,56,50,52,51,47,47,63,66,36,62,83,60,28,60,46,32,48,29,37,39,50,67,64,29,41,48,53,16,46,51,32,8,49,30,26,62,59,20,75,42,58,66,87,114,61,57,52,74,55,77,84,78,61,51,61,78,72,66,41,57,83,82,24,36,34,31,33,41,32,65,38,79,37,71,94,73,34,26,33,11,29,8,33,35,29,26,33,42,84,34,35,40,39,34,35,40,29,27,34,43,83,41,85,76,54,70,64,55,51,44,42,51,42,52,49,50,50,54,54,55,42,65,75,68,68,58,45,27,38,37,37,35,28,60,53,51,63,48,46,33,14,74,60,68,73,47,72,52,60,74,87,48,44,61,57,50,53,51,48,47,63,65,36,63,82,58,28,59,48,33,48,29,37,37,50,67,63,30,41,49,52,16,45,51,31,8,50,30,26,63,58,19,75,42,59,65,85

Foldseek 3Di:
DDADADDAPDLAAAADDALEKEKFKDKDDDQVVQKMKIWIWIAHNVRDTPDIDIAMDRHHDDPLVRRLVNVLVNLVVVLVVLRAHYEYEYANVQNQCCLNVNHNHDPVCVVSSVVSCVSNVPGYHYYYYHYHPSHRVVRVVQRCCRVPVPPDSD/DDADADDAPDLAAAADDALEKEKEKDKDDDQVVQKMKIWIWIAHNVRDTPDIDIAMDRHHDDPLVRVLVNVLVNLVVVLVVLRAEYEYEYANVQNQCCLNVNHNHDPVCVVVSVVSCVSNVPRYHYYYYHYHPSHRVVRVVLRCCRVPVPPDSD

Nearest PDB structures (foldseek):
  4e19-assembly2_B  TM=8.490E-01  e=5.396E-08  Halobacterium salinarum NRC-1
  3hst-assembly4_D  TM=8.283E-01  e=1.906E-06  Mycobacterium tuberculosis
  3hst-assembly2_B  TM=8.211E-01  e=2.030E-06  Mycobacterium tuberculosis
  3aly-assembly1_A  TM=7.454E-01  e=2.954E-06  Sulfurisphaera tokodaii str. 7
  3tal-assembly1_B  TM=3.496E-01  e=1.617E-04  Pyrococcus furiosus DSM 3638

InterPro domains:
  IPR002156 Ribonuclease H domain [PF13456] (24-146)
  IPR012337 Ribonuclease H-like superfamily [SSF53098] (21-149)
  IPR036397 Ribonuclease H superfamily [G3DSA:3.30.420.10] (20-148)
  IPR044730 Ribonuclease H-like domain, plant type [cd06222] (23-144)
  IPR052929 RNase H-like EbsB-related [PTHR47074] (9-150)